Protein AF-A0A1V5P6R4-F1 (afdb_monomer_lite)

Foldseek 3Di:
DDDPPPPPDDDDDDPQWDWDDDPVDIDIDGDQDAPVFLPDDDDDCLVVLQPCVVVCVLLVVCVLVLLSNQSSLVRDPPDDQQAFRDQQEAQLVPDDSNRVSSCNRRVRPPLLSVLSNVNHHHPPPPPPPVVNVCVLVVPDDPVVVVVLVVCVVVVPPPSVSVVCVVSVVRDDRPPPPDDRTHGNNRSVVVSVVVVVVD

Secondary structure (DSSP, 8-state):
---------SS----SEEEEEETTEEEEEE----TT-S----SS-HHHHTHHHHHHHHTT--HHHHHHHHHHHHH-TT--TTPBPPPPPTTTTS--HHHHHHHHHTT--HHHHHHHHTTPPP-------HHHHHHHHHTS-HHHHHHHHHHHHTT-TTHHHHHHHHTT-S--TT---S-PPPBHHHHHHHHHHHHH--

Structure (mmCIF, N/CA/C/O backbone):
data_AF-A0A1V5P6R4-F1
#
_entry.id   AF-A0A1V5P6R4-F1
#
loop_
_atom_site.group_PDB
_atom_site.id
_atom_site.type_symbol
_atom_site.label_atom_id
_atom_site.label_alt_id
_atom_site.label_comp_id
_atom_site.label_asym_id
_atom_site.label_entity_id
_atom_site.label_seq_id
_atom_site.pdbx_PDB_ins_code
_atom_site.Cartn_x
_atom_site.Cartn_y
_atom_site.Cartn_z
_atom_site.occupancy
_atom_site.B_iso_or_equiv
_atom_site.auth_seq_id
_atom_site.auth_comp_id
_atom_site.auth_asym_id
_atom_site.auth_atom_id
_atom_site.pdbx_PDB_model_num
ATOM 1 N N . MET A 1 1 ? -17.671 -29.974 -2.755 1.00 35.03 1 MET A N 1
ATOM 2 C CA . MET A 1 1 ? -16.211 -29.919 -2.972 1.00 35.03 1 MET A CA 1
ATOM 3 C C . MET A 1 1 ? -15.960 -30.013 -4.465 1.00 35.03 1 MET A C 1
ATOM 5 O O . MET A 1 1 ? -16.017 -31.104 -5.010 1.00 35.03 1 MET A O 1
ATOM 9 N N . ALA A 1 2 ? -15.776 -28.872 -5.123 1.00 29.11 2 ALA A N 1
ATOM 10 C CA . ALA A 1 2 ? -15.257 -28.811 -6.483 1.00 29.11 2 ALA A CA 1
ATOM 11 C C . ALA A 1 2 ? -13.897 -28.121 -6.372 1.00 29.11 2 ALA A C 1
ATOM 13 O O . ALA A 1 2 ? -13.825 -26.957 -5.982 1.00 29.11 2 ALA A O 1
ATOM 14 N N . GLN A 1 3 ? -12.826 -28.884 -6.584 1.00 33.41 3 GLN A N 1
ATOM 15 C CA . GLN A 1 3 ? -11.485 -28.336 -6.739 1.00 33.41 3 GLN A CA 1
ATOM 16 C C . GLN A 1 3 ? -11.488 -27.488 -8.010 1.00 33.41 3 GLN A C 1
ATOM 18 O O . GLN A 1 3 ? -11.668 -28.021 -9.102 1.00 33.41 3 GLN A O 1
ATOM 23 N N . TYR A 1 4 ? -11.276 -26.181 -7.877 1.00 33.09 4 TYR A N 1
ATOM 24 C CA . TYR A 1 4 ? -10.786 -25.384 -8.994 1.00 33.09 4 TYR A CA 1
ATOM 25 C C . TYR A 1 4 ? -9.287 -25.650 -9.116 1.00 33.09 4 TYR A C 1
ATOM 27 O O . TYR A 1 4 ? -8.449 -24.927 -8.587 1.00 33.09 4 TYR A O 1
ATOM 35 N N . SER A 1 5 ? -8.956 -26.759 -9.769 1.00 38.06 5 SER A N 1
ATOM 36 C CA . SER A 1 5 ? -7.648 -26.937 -10.382 1.00 38.06 5 SER A CA 1
ATOM 37 C C . SER A 1 5 ? -7.677 -26.161 -11.693 1.00 38.06 5 SER A C 1
ATOM 39 O O . SER A 1 5 ? -8.304 -26.597 -12.654 1.00 38.06 5 SER A O 1
ATOM 41 N N . VAL A 1 6 ? -7.041 -24.991 -11.732 1.00 38.25 6 VAL A N 1
ATOM 42 C CA . VAL A 1 6 ? -6.730 -24.353 -13.012 1.00 38.25 6 VAL A CA 1
ATOM 43 C C . VAL A 1 6 ? -5.493 -25.061 -13.551 1.00 38.25 6 VAL A C 1
ATOM 45 O O . VAL A 1 6 ? -4.384 -24.864 -13.054 1.00 38.25 6 VAL A O 1
ATOM 48 N N . GLU A 1 7 ? -5.700 -25.944 -14.529 1.00 32.25 7 GLU A N 1
ATOM 49 C CA . GLU A 1 7 ? -4.625 -26.496 -15.346 1.00 32.25 7 GLU A CA 1
ATOM 50 C C . GLU A 1 7 ? -3.888 -25.334 -16.019 1.00 32.25 7 GLU A C 1
ATOM 52 O O . GLU A 1 7 ? -4.403 -24.673 -16.920 1.00 32.25 7 GLU A O 1
ATOM 57 N N . SER A 1 8 ? -2.665 -25.073 -15.560 1.00 43.12 8 SER A N 1
ATOM 58 C CA . SER A 1 8 ? -1.720 -24.173 -16.211 1.00 43.12 8 SER A CA 1
ATOM 59 C C . SER A 1 8 ? -1.303 -24.777 -17.554 1.00 43.12 8 SER A C 1
ATOM 61 O O . SER A 1 8 ? -0.269 -25.438 -17.663 1.00 43.12 8 SER A O 1
ATOM 63 N N . THR A 1 9 ? -2.111 -24.557 -18.588 1.00 37.62 9 THR A N 1
ATOM 64 C CA . THR A 1 9 ? -1.751 -24.852 -19.974 1.00 37.62 9 THR A CA 1
ATOM 65 C C . THR A 1 9 ? -1.941 -23.611 -20.847 1.00 37.62 9 THR A C 1
ATOM 67 O O . THR A 1 9 ? -3.043 -23.159 -21.131 1.00 37.62 9 THR A O 1
ATOM 70 N N . SER A 1 10 ? -0.808 -23.097 -21.330 1.00 32.78 10 SER A N 1
ATOM 71 C CA . SER A 1 10 ? -0.627 -22.198 -22.481 1.00 32.78 10 SER A CA 1
ATOM 72 C C . SER A 1 10 ? -1.040 -20.706 -22.411 1.00 32.78 10 SER A C 1
ATOM 74 O O . SER A 1 10 ? -2.196 -20.322 -22.517 1.00 32.78 10 SER A O 1
ATOM 76 N N . ARG A 1 11 ? 0.022 -19.886 -22.503 1.00 32.41 11 ARG A N 1
ATOM 77 C CA . ARG A 1 11 ? 0.266 -18.804 -23.486 1.00 32.41 11 ARG A CA 1
ATOM 78 C C . ARG A 1 11 ? -0.127 -17.349 -23.237 1.00 32.41 11 ARG A C 1
ATOM 80 O O . ARG A 1 11 ? 0.302 -16.561 -24.061 1.00 32.41 11 ARG A O 1
ATOM 87 N N . HIS A 1 12 ? -0.771 -16.986 -22.130 1.00 39.25 12 HIS A N 1
ATOM 88 C CA . HIS A 1 12 ? -0.702 -15.658 -21.474 1.00 39.25 12 HIS A CA 1
ATOM 89 C C . HIS A 1 12 ? -1.422 -15.785 -20.122 1.00 39.25 12 HIS A C 1
ATOM 91 O O . HIS A 1 12 ? -2.563 -16.251 -20.115 1.00 39.25 12 HIS A O 1
ATOM 97 N N . PRO A 1 13 ? -0.796 -15.437 -18.979 1.00 46.19 13 PRO A N 1
ATOM 98 C CA . PRO A 1 13 ? -0.614 -14.023 -18.615 1.00 46.19 13 PRO A CA 1
ATOM 99 C C . PRO A 1 13 ? 0.710 -13.773 -17.826 1.00 46.19 13 PRO A C 1
ATOM 101 O O . PRO A 1 13 ? 1.412 -14.733 -17.519 1.00 46.19 13 PRO A O 1
ATOM 104 N N . PRO A 1 14 ? 1.071 -12.524 -17.47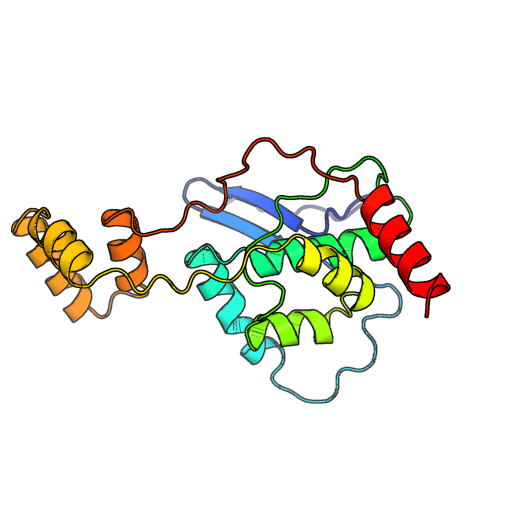2 1.00 48.50 14 PRO A N 1
ATOM 105 C CA . PRO A 1 14 ? 0.499 -11.998 -16.238 1.00 48.50 14 PRO A CA 1
ATOM 106 C C . PRO A 1 14 ? 0.185 -10.502 -16.339 1.00 48.50 14 PRO A C 1
ATOM 108 O O . PRO A 1 14 ? 1.059 -9.659 -16.514 1.00 48.50 14 PRO A O 1
ATOM 111 N N . ARG A 1 15 ? -1.066 -10.127 -16.057 1.00 66.06 15 ARG A N 1
ATOM 112 C CA . ARG A 1 15 ? -1.235 -8.853 -15.351 1.00 66.06 15 ARG A CA 1
ATOM 113 C C . ARG A 1 15 ? -0.467 -9.048 -14.045 1.00 66.06 15 ARG A C 1
ATOM 115 O O . ARG A 1 15 ? -0.811 -9.959 -13.297 1.00 66.06 15 ARG A O 1
ATOM 122 N N . ALA A 1 16 ? 0.565 -8.241 -13.796 1.00 78.94 16 ALA A N 1
ATOM 123 C CA . ALA A 1 16 ? 1.380 -8.311 -12.575 1.00 78.94 16 ALA A CA 1
ATOM 124 C C . ALA A 1 16 ? 0.533 -8.356 -11.290 1.00 78.94 16 ALA A C 1
ATOM 126 O O . ALA A 1 16 ? 0.967 -8.852 -10.253 1.00 78.94 16 ALA A O 1
ATOM 127 N N . ILE A 1 17 ? -0.702 -7.855 -11.385 1.00 86.69 17 ILE A N 1
ATOM 128 C CA . ILE A 1 17 ? -1.730 -7.905 -10.361 1.00 86.69 17 ILE A CA 1
ATOM 129 C C . ILE A 1 17 ? -2.966 -8.632 -10.898 1.00 86.69 17 ILE A C 1
ATOM 131 O O . ILE A 1 17 ? -3.488 -8.310 -11.968 1.00 86.69 17 ILE A O 1
ATOM 135 N N . THR A 1 18 ? -3.476 -9.557 -10.095 1.00 86.69 18 THR A N 1
ATOM 136 C CA . THR A 1 18 ? -4.741 -10.268 -10.289 1.00 86.69 18 THR A CA 1
ATOM 137 C C . THR A 1 18 ? -5.661 -9.995 -9.108 1.00 86.69 18 THR A C 1
ATOM 139 O O . THR A 1 18 ? -5.203 -9.831 -7.976 1.00 86.69 18 THR A O 1
ATOM 142 N N . VAL A 1 19 ? -6.959 -9.905 -9.380 1.00 86.25 19 VAL A N 1
ATOM 143 C CA . VAL A 1 19 ? -7.987 -9.686 -8.364 1.00 86.25 19 VAL A CA 1
ATOM 144 C C . VAL A 1 19 ? -9.112 -10.668 -8.632 1.00 86.25 19 VAL A C 1
ATOM 146 O O . VAL A 1 19 ? -9.709 -10.644 -9.707 1.00 86.25 19 VAL A O 1
ATOM 149 N N . GLU A 1 20 ? -9.405 -11.506 -7.650 1.00 87.81 20 GLU A N 1
ATOM 150 C CA . GLU A 1 20 ? -10.520 -12.444 -7.681 1.00 87.81 20 GLU A CA 1
ATOM 151 C C . GLU A 1 20 ? -11.467 -12.115 -6.531 1.00 87.81 20 GLU A C 1
ATOM 153 O O . GLU A 1 20 ? -11.046 -11.922 -5.390 1.00 87.81 20 GLU A O 1
ATOM 158 N N . THR A 1 21 ? -12.759 -12.008 -6.828 1.00 88.12 21 THR A N 1
ATOM 159 C CA . THR A 1 21 ? -13.789 -11.792 -5.809 1.00 88.12 21 THR A CA 1
ATOM 160 C C . THR A 1 21 ? -14.470 -13.116 -5.511 1.00 88.12 21 THR A C 1
ATOM 162 O O . THR A 1 21 ? -15.047 -13.746 -6.392 1.00 88.12 21 THR A O 1
ATOM 165 N N . MET A 1 22 ? -14.392 -13.518 -4.253 1.00 86.25 22 MET A N 1
ATOM 166 C CA . MET A 1 22 ? -15.171 -14.587 -3.645 1.00 86.25 22 MET A CA 1
ATOM 167 C C . MET A 1 22 ? -16.183 -13.927 -2.704 1.00 86.25 22 MET A C 1
ATOM 169 O O . MET A 1 22 ? -15.933 -12.814 -2.253 1.00 86.25 22 MET A O 1
ATOM 173 N N . ASP A 1 23 ? -17.302 -14.585 -2.401 1.00 88.06 23 ASP A N 1
ATOM 174 C CA . ASP A 1 23 ? -18.458 -13.997 -1.695 1.00 88.06 23 ASP A CA 1
ATOM 175 C C . ASP A 1 23 ? -18.112 -12.905 -0.658 1.00 88.06 23 ASP A C 1
ATOM 177 O O . ASP A 1 23 ? -18.513 -11.753 -0.815 1.00 88.06 23 ASP A O 1
ATOM 181 N N . GLU A 1 24 ? -17.314 -13.240 0.360 1.00 87.31 24 GLU A N 1
ATOM 182 C CA . GLU A 1 24 ? -16.896 -12.306 1.420 1.00 87.31 24 GLU A CA 1
ATOM 183 C C . GLU A 1 24 ? -15.428 -11.852 1.318 1.00 87.31 24 GLU A C 1
ATOM 185 O O . GLU A 1 24 ? -14.951 -11.087 2.159 1.00 87.31 24 GLU A O 1
ATOM 190 N N . TYR A 1 25 ? -14.686 -12.311 0.306 1.00 80.88 25 TYR A N 1
ATOM 191 C CA . TYR A 1 25 ? -13.237 -12.130 0.225 1.00 80.88 25 TYR A CA 1
ATOM 192 C C . TYR A 1 25 ? -12.786 -11.605 -1.131 1.00 80.88 25 TYR A C 1
ATOM 194 O O . TYR A 1 25 ? -13.232 -12.046 -2.184 1.00 80.88 25 TYR A O 1
ATOM 202 N N . VAL A 1 26 ? -11.798 -10.716 -1.109 1.00 85.06 26 VAL A N 1
ATOM 203 C CA . VAL A 1 26 ? -11.041 -10.358 -2.308 1.00 85.06 26 VAL A CA 1
ATOM 204 C C . VAL A 1 26 ? -9.664 -10.993 -2.199 1.00 85.06 26 VAL A C 1
ATOM 206 O O . VAL A 1 26 ? -8.925 -10.726 -1.250 1.00 85.06 26 VAL A O 1
ATOM 209 N N . VAL A 1 27 ? -9.325 -11.833 -3.171 1.00 87.25 27 VAL A N 1
ATOM 210 C CA . VAL A 1 27 ? -7.995 -12.415 -3.314 1.00 87.25 27 VAL A CA 1
ATOM 211 C C . VAL A 1 27 ? -7.208 -11.544 -4.280 1.00 87.25 27 VAL A C 1
ATOM 213 O O . VAL A 1 27 ? -7.545 -11.420 -5.456 1.00 87.25 27 VAL A O 1
ATOM 216 N N . LEU A 1 28 ? -6.163 -10.914 -3.756 1.00 88.25 28 LEU A N 1
ATOM 217 C CA . LEU A 1 28 ? -5.198 -10.145 -4.525 1.00 88.25 28 LEU A CA 1
ATOM 218 C C . LEU A 1 28 ? -3.952 -11.007 -4.739 1.00 88.25 28 LEU A C 1
ATOM 220 O O . LEU A 1 28 ? -3.295 -11.387 -3.771 1.00 88.25 28 LEU A O 1
ATOM 224 N N . GLY A 1 29 ? -3.611 -11.275 -5.996 1.00 89.94 29 GLY A N 1
ATOM 225 C CA . GLY A 1 29 ? -2.369 -11.949 -6.365 1.00 89.94 29 GLY A CA 1
ATOM 226 C C . GLY A 1 29 ? -1.405 -10.980 -7.036 1.00 89.94 29 GLY A C 1
ATOM 227 O O . GLY A 1 29 ? -1.766 -10.366 -8.038 1.00 89.94 29 GLY A O 1
ATOM 228 N N . ILE A 1 30 ? -0.182 -10.871 -6.517 1.00 89.88 30 ILE A N 1
ATOM 229 C CA . ILE A 1 30 ? 0.931 -10.196 -7.197 1.00 89.88 30 ILE A CA 1
ATOM 230 C C . ILE A 1 30 ? 1.861 -11.281 -7.734 1.00 89.88 30 ILE A C 1
ATOM 232 O O . ILE A 1 30 ? 2.334 -12.117 -6.964 1.00 89.88 30 ILE A O 1
ATOM 236 N N . ARG A 1 31 ? 2.099 -11.280 -9.046 1.00 88.12 31 ARG A N 1
ATOM 237 C CA . ARG A 1 31 ? 3.006 -12.217 -9.714 1.00 88.12 31 ARG A CA 1
ATOM 238 C C . ARG A 1 31 ? 3.977 -11.438 -10.583 1.00 88.12 31 ARG A C 1
ATOM 240 O O . ARG A 1 31 ? 3.565 -10.766 -11.525 1.00 88.12 31 ARG A O 1
ATOM 247 N N . LEU A 1 32 ? 5.250 -11.537 -10.231 1.00 87.56 32 LEU A N 1
ATOM 248 C CA . LEU A 1 32 ? 6.361 -10.896 -10.912 1.00 87.56 32 LEU A CA 1
ATOM 249 C C . LEU A 1 32 ? 7.341 -12.015 -11.246 1.00 87.56 32 LEU A C 1
ATOM 251 O O . LEU A 1 32 ? 8.024 -12.512 -10.355 1.00 87.56 32 LEU A O 1
ATOM 255 N N . ASP A 1 33 ? 7.340 -12.433 -12.507 1.00 82.25 33 ASP A N 1
ATOM 256 C CA . ASP A 1 33 ? 8.191 -13.510 -12.999 1.00 82.25 33 ASP A CA 1
ATOM 257 C C . ASP A 1 33 ? 9.261 -12.893 -13.908 1.00 82.25 33 ASP A C 1
ATOM 259 O O . ASP A 1 33 ? 8.938 -12.282 -14.926 1.00 82.25 33 ASP A O 1
ATOM 263 N N . GLU A 1 34 ? 10.528 -13.029 -13.523 1.00 79.25 34 GLU A N 1
ATOM 264 C CA . GLU A 1 34 ? 11.691 -12.620 -14.315 1.00 79.25 34 GLU A CA 1
ATOM 265 C C . GLU A 1 34 ? 12.468 -13.885 -14.690 1.00 79.25 34 GLU A C 1
ATOM 267 O O . GL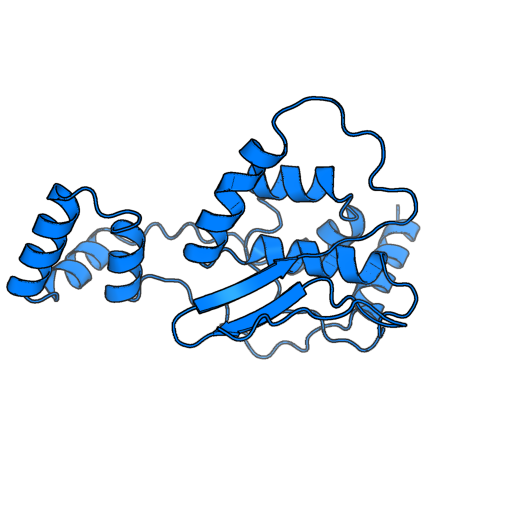U A 1 34 ? 12.802 -14.673 -13.805 1.00 79.25 34 GLU A O 1
ATOM 272 N N . GLU A 1 35 ? 12.717 -14.121 -15.985 1.00 70.25 35 GLU A N 1
ATOM 273 C CA . GLU A 1 35 ? 13.315 -15.382 -16.468 1.00 70.25 35 GLU A CA 1
ATOM 274 C C . GLU A 1 35 ? 14.701 -15.652 -15.861 1.00 70.25 35 GLU A C 1
ATOM 276 O O . GLU A 1 35 ? 15.032 -16.797 -15.554 1.00 70.25 35 GLU A O 1
ATOM 281 N N . GLU A 1 36 ? 15.488 -14.598 -15.636 1.00 70.75 36 GLU A N 1
ATOM 282 C CA . GLU A 1 36 ? 16.804 -14.665 -14.984 1.00 70.75 36 GLU A CA 1
ATOM 283 C C . GLU A 1 36 ? 16.718 -14.557 -13.446 1.00 70.75 36 GLU A C 1
ATOM 285 O O . GLU A 1 36 ? 17.729 -14.652 -12.747 1.00 70.75 36 GLU A O 1
ATOM 290 N N . GLY A 1 37 ? 15.505 -14.397 -12.906 1.00 68.75 37 GLY A N 1
ATOM 291 C CA . GLY A 1 37 ? 15.247 -14.057 -11.510 1.00 68.75 37 GLY A CA 1
ATOM 292 C C . GLY A 1 37 ? 15.641 -12.617 -11.158 1.00 68.75 37 GLY A C 1
ATOM 293 O O . GLY A 1 37 ? 16.209 -11.885 -11.961 1.00 68.75 37 GLY A O 1
ATOM 294 N N . PHE A 1 38 ? 15.374 -12.209 -9.917 1.00 72.12 38 PHE A N 1
ATOM 295 C CA . PHE A 1 38 ? 15.697 -10.864 -9.409 1.00 72.12 38 PHE A CA 1
ATOM 296 C C . PHE A 1 38 ? 17.137 -10.754 -8.869 1.00 72.12 38 PHE A C 1
ATOM 298 O O . PHE A 1 38 ? 17.415 -9.993 -7.945 1.00 72.12 38 PHE A O 1
ATOM 305 N N . GLY A 1 39 ? 18.060 -11.547 -9.420 1.00 71.44 39 GLY A N 1
ATOM 306 C CA . GLY A 1 39 ? 19.420 -11.690 -8.902 1.00 71.44 39 GLY A CA 1
ATOM 307 C C . GLY A 1 39 ? 19.515 -12.517 -7.613 1.00 71.44 39 GLY A C 1
ATOM 308 O O . GLY A 1 39 ? 18.543 -13.101 -7.129 1.00 71.44 39 GLY A O 1
ATOM 309 N N . TRP A 1 40 ? 20.733 -12.603 -7.068 1.00 69.06 40 TRP A N 1
ATOM 310 C CA . TRP A 1 40 ? 20.976 -13.252 -5.781 1.00 69.06 40 TRP A CA 1
ATOM 311 C C . TRP A 1 40 ? 20.527 -12.341 -4.649 1.00 69.06 40 TRP A C 1
ATOM 313 O O . TRP A 1 40 ? 20.982 -11.206 -4.526 1.00 69.06 40 TRP A O 1
ATOM 323 N N . VAL A 1 41 ? 19.652 -12.873 -3.808 1.00 66.56 41 VAL A N 1
ATOM 324 C CA . VAL A 1 41 ? 19.134 -12.173 -2.643 1.00 66.56 41 VAL A CA 1
ATOM 325 C C . VAL A 1 41 ? 19.913 -12.667 -1.424 1.00 66.56 41 VAL A C 1
ATOM 327 O O . VAL A 1 41 ? 19.726 -13.801 -0.982 1.00 66.56 41 VAL A O 1
ATOM 330 N N . ASP A 1 42 ? 20.809 -11.836 -0.891 1.00 67.38 42 ASP A N 1
ATOM 331 C CA . ASP A 1 42 ? 21.589 -12.190 0.295 1.00 67.38 42 ASP A CA 1
ATOM 332 C C . ASP A 1 42 ? 20.731 -12.107 1.572 1.00 67.38 42 ASP A C 1
ATOM 334 O O . ASP A 1 42 ? 20.087 -11.098 1.873 1.00 67.38 42 ASP A O 1
ATOM 338 N N . GLY A 1 43 ? 20.764 -13.178 2.368 1.00 67.06 43 GLY A N 1
ATOM 339 C CA . GLY A 1 43 ? 20.186 -13.232 3.711 1.00 67.06 43 GLY A CA 1
ATOM 340 C C . GLY A 1 43 ? 18.806 -13.888 3.821 1.00 67.06 43 GLY A C 1
ATOM 341 O O . GLY A 1 43 ? 18.081 -14.085 2.851 1.00 67.06 43 GLY A O 1
ATOM 342 N N . GLU A 1 44 ? 18.444 -14.227 5.057 1.00 71.88 44 GLU A N 1
ATOM 343 C CA . GLU A 1 44 ? 17.150 -14.809 5.430 1.00 71.88 44 GLU A CA 1
ATOM 344 C C . GLU A 1 44 ? 16.165 -13.716 5.908 1.00 71.88 44 GLU A C 1
ATOM 346 O O . GLU A 1 44 ? 16.556 -12.587 6.224 1.00 71.88 44 GLU A O 1
ATOM 351 N N . GLY A 1 45 ? 14.867 -14.041 5.971 1.00 81.12 45 GLY A N 1
ATOM 352 C CA . GLY A 1 45 ? 13.841 -13.159 6.557 1.00 81.12 45 GLY A CA 1
ATOM 353 C C . GLY A 1 45 ? 13.214 -12.129 5.607 1.00 81.12 45 GLY A C 1
ATOM 354 O O . GLY A 1 45 ? 12.585 -11.176 6.060 1.00 81.12 45 GLY A O 1
ATOM 355 N N . TRP A 1 46 ? 13.350 -12.293 4.288 1.00 82.50 46 TRP A N 1
ATOM 356 C CA . TRP A 1 46 ? 12.714 -11.403 3.303 1.00 82.50 46 TRP A CA 1
ATOM 357 C C . TRP A 1 46 ? 11.191 -11.395 3.404 1.00 82.50 46 TRP A C 1
ATOM 359 O O . TRP A 1 46 ? 10.580 -10.332 3.357 1.00 82.50 46 TRP A O 1
ATOM 369 N N . LEU A 1 47 ? 10.581 -12.564 3.614 1.00 83.69 47 LEU A N 1
ATOM 370 C CA . LEU A 1 47 ? 9.134 -12.670 3.797 1.00 83.69 47 LEU A CA 1
ATOM 371 C C . LEU A 1 47 ? 8.660 -11.940 5.060 1.00 83.69 47 LEU A C 1
ATOM 373 O O . LEU A 1 47 ? 7.626 -11.277 5.016 1.00 83.69 47 LEU A O 1
ATOM 377 N N . ASP A 1 48 ? 9.440 -11.982 6.143 1.00 88.19 48 ASP A N 1
ATOM 378 C CA . ASP A 1 48 ? 9.103 -11.297 7.396 1.00 88.19 48 ASP A CA 1
ATOM 379 C C . ASP A 1 48 ? 9.072 -9.775 7.213 1.00 88.19 48 ASP A C 1
ATOM 381 O O . ASP A 1 48 ? 8.188 -9.090 7.724 1.00 88.19 48 ASP A O 1
ATOM 385 N N . ARG A 1 49 ? 9.991 -9.238 6.404 1.00 88.69 49 ARG A N 1
ATOM 386 C CA . ARG A 1 49 ? 10.042 -7.807 6.060 1.00 88.69 49 ARG A CA 1
ATOM 387 C C . ARG A 1 49 ? 8.878 -7.356 5.171 1.00 88.69 49 ARG A C 1
ATOM 389 O O . ARG A 1 49 ? 8.596 -6.163 5.104 1.00 88.69 49 ARG A O 1
ATOM 396 N N . LEU A 1 50 ? 8.199 -8.286 4.496 1.00 90.38 50 LEU A N 1
ATOM 397 C CA . LEU A 1 50 ? 7.035 -8.009 3.649 1.00 90.38 50 LEU A CA 1
ATOM 398 C C . LEU A 1 50 ? 5.701 -8.128 4.404 1.00 90.38 50 LEU A C 1
ATOM 400 O O . LEU A 1 50 ? 4.665 -7.768 3.842 1.00 90.38 50 LEU A O 1
ATOM 404 N N . LEU A 1 51 ? 5.694 -8.593 5.661 1.00 88.31 51 LEU A N 1
ATOM 405 C CA . LEU A 1 51 ? 4.464 -8.808 6.439 1.00 88.31 51 LEU A CA 1
ATOM 406 C C . LEU A 1 51 ? 3.594 -7.547 6.527 1.00 88.31 51 LEU A C 1
ATOM 408 O O . LEU A 1 51 ? 2.371 -7.618 6.364 1.00 88.31 51 LEU A O 1
ATOM 412 N N . ASP A 1 52 ? 4.226 -6.386 6.694 1.00 90.00 52 ASP A N 1
ATOM 413 C CA . ASP A 1 52 ? 3.530 -5.106 6.837 1.00 90.00 52 ASP A CA 1
ATOM 414 C C . ASP A 1 52 ? 2.837 -4.641 5.546 1.00 90.00 52 ASP A C 1
ATOM 416 O O . ASP A 1 52 ? 1.958 -3.781 5.605 1.00 90.00 52 ASP A O 1
ATOM 420 N N . LEU A 1 53 ? 3.151 -5.224 4.378 1.00 92.62 53 LEU A N 1
ATOM 421 C CA . LEU A 1 53 ? 2.449 -4.901 3.128 1.00 92.62 53 LEU A CA 1
ATOM 422 C C . LEU A 1 53 ? 0.961 -5.237 3.220 1.00 92.62 53 LEU A C 1
ATOM 424 O O . LEU A 1 53 ? 0.120 -4.490 2.718 1.00 92.62 53 LEU A O 1
ATOM 428 N N . ARG A 1 54 ? 0.619 -6.339 3.897 1.00 89.56 54 ARG A N 1
ATOM 429 C CA . AR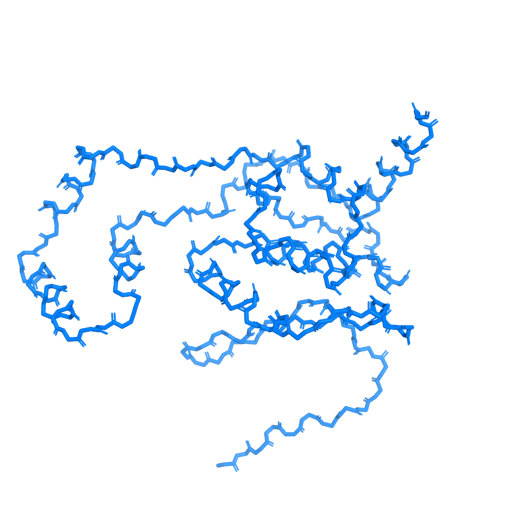G A 1 54 ? -0.778 -6.728 4.099 1.00 89.56 54 ARG A CA 1
ATOM 430 C C . ARG A 1 54 ? -1.514 -5.725 4.977 1.00 89.56 54 ARG A C 1
ATOM 432 O O . ARG A 1 54 ? -2.635 -5.343 4.652 1.00 89.56 54 ARG A O 1
ATOM 439 N N . GLU A 1 55 ? -0.903 -5.306 6.080 1.00 86.56 55 GLU A N 1
ATOM 440 C CA . GLU A 1 55 ? -1.516 -4.319 6.970 1.00 86.56 55 GLU A CA 1
ATOM 441 C C . GLU A 1 55 ? -1.627 -2.949 6.288 1.00 86.56 55 GLU A C 1
ATOM 443 O O . GLU A 1 55 ? -2.641 -2.272 6.457 1.00 86.56 55 GLU A O 1
ATOM 448 N N . GLY A 1 56 ? -0.663 -2.594 5.431 1.00 88.50 56 GLY A N 1
ATOM 449 C CA . GLY A 1 56 ? -0.748 -1.440 4.537 1.00 88.50 56 GLY A CA 1
ATOM 450 C C . GLY A 1 56 ? -1.965 -1.507 3.612 1.00 88.50 56 GLY A C 1
ATOM 451 O O . GLY A 1 56 ? -2.800 -0.603 3.634 1.00 88.50 56 GLY A O 1
ATOM 452 N N . LEU A 1 57 ? -2.137 -2.606 2.871 1.00 88.62 57 LEU A N 1
ATOM 453 C CA . LEU A 1 57 ? -3.289 -2.803 1.979 1.00 88.62 57 LEU A CA 1
ATOM 454 C C . LEU A 1 57 ? -4.628 -2.689 2.719 1.00 88.62 57 LEU A C 1
ATOM 456 O O . LEU A 1 57 ? -5.552 -2.036 2.233 1.00 88.62 57 LEU A O 1
ATOM 460 N N . LEU A 1 58 ? -4.727 -3.281 3.912 1.00 84.94 58 LEU A N 1
ATOM 461 C CA . LEU A 1 58 ? -5.922 -3.192 4.753 1.00 84.94 58 LEU A CA 1
ATOM 462 C C . LEU A 1 58 ? -6.202 -1.753 5.213 1.00 84.94 58 LEU A C 1
ATOM 464 O O . LEU A 1 58 ? -7.361 -1.357 5.315 1.00 84.94 58 LEU A O 1
ATOM 468 N N . GLN A 1 59 ? -5.157 -0.951 5.421 1.00 81.50 59 GLN A N 1
ATOM 469 C CA . GLN A 1 59 ? -5.237 0.479 5.737 1.00 81.50 59 GLN A CA 1
ATOM 470 C C . GLN A 1 59 ? -5.368 1.382 4.499 1.00 81.50 59 GLN A C 1
ATOM 472 O O . GLN A 1 59 ? -5.342 2.604 4.636 1.00 81.50 59 GLN A O 1
ATOM 477 N N . ARG A 1 60 ? -5.568 0.799 3.307 1.00 83.00 60 ARG A N 1
ATOM 478 C CA . ARG A 1 60 ? -5.637 1.485 2.005 1.00 83.00 60 ARG A CA 1
ATOM 479 C C . ARG A 1 60 ? -4.333 2.132 1.536 1.00 83.00 60 ARG A C 1
ATOM 481 O O . ARG A 1 60 ? -4.350 2.965 0.631 1.00 83.00 60 ARG A O 1
ATOM 488 N N . ASP A 1 61 ? -3.202 1.717 2.094 1.00 87.94 61 ASP A N 1
ATOM 489 C CA . ASP A 1 61 ? -1.897 1.996 1.510 1.00 87.94 61 ASP A CA 1
ATOM 490 C C . ASP A 1 61 ? -1.693 1.094 0.286 1.00 87.94 61 ASP A C 1
ATOM 492 O O . ASP A 1 61 ? -1.231 -0.046 0.364 1.00 87.94 61 ASP A O 1
ATOM 496 N N . TYR A 1 62 ? -2.098 1.613 -0.870 1.00 89.94 62 TYR A N 1
ATOM 497 C CA . TYR A 1 62 ? -2.023 0.909 -2.146 1.00 89.94 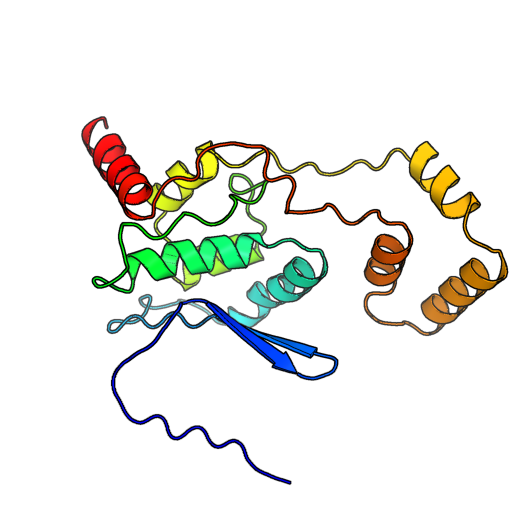62 TYR A CA 1
ATOM 498 C C . TYR A 1 62 ? -0.693 1.117 -2.877 1.00 89.94 62 TYR A C 1
ATOM 500 O O . TYR A 1 62 ? -0.567 0.703 -4.031 1.00 89.94 62 TYR A O 1
ATOM 508 N N . ARG A 1 63 ? 0.325 1.703 -2.225 1.00 94.50 63 ARG A N 1
ATOM 509 C CA . ARG A 1 63 ? 1.643 1.923 -2.843 1.00 94.50 63 ARG A CA 1
ATOM 510 C C . ARG A 1 63 ? 2.264 0.632 -3.364 1.00 94.50 63 ARG A C 1
ATOM 512 O O . ARG A 1 63 ? 2.827 0.644 -4.450 1.00 94.50 63 ARG A O 1
ATOM 519 N N . VAL A 1 64 ? 2.082 -0.497 -2.674 1.00 95.44 64 VAL A N 1
ATOM 520 C CA . VAL A 1 64 ? 2.572 -1.804 -3.152 1.00 95.44 64 VAL A CA 1
ATOM 521 C C . VAL A 1 64 ? 1.945 -2.222 -4.488 1.00 95.44 64 VAL A C 1
ATOM 523 O O . VAL A 1 64 ? 2.630 -2.792 -5.330 1.00 95.44 64 VAL A O 1
ATOM 526 N N . LEU A 1 65 ? 0.670 -1.891 -4.727 1.00 93.88 65 LEU A N 1
ATOM 527 C CA . LEU A 1 65 ? 0.003 -2.179 -6.001 1.00 93.88 65 LEU A CA 1
ATOM 528 C C . LEU A 1 65 ? 0.597 -1.326 -7.118 1.00 93.88 65 LEU A C 1
ATOM 530 O O . LEU A 1 65 ? 0.859 -1.814 -8.212 1.00 93.88 65 LEU A O 1
ATOM 534 N N . TYR A 1 66 ? 0.852 -0.052 -6.836 1.00 93.88 66 TYR A N 1
ATOM 535 C CA . TYR A 1 66 ? 1.484 0.828 -7.808 1.00 93.88 66 TYR A CA 1
ATOM 536 C C . TYR A 1 66 ? 2.912 0.359 -8.143 1.00 93.88 66 TYR A C 1
ATOM 538 O O . TYR A 1 66 ? 3.262 0.255 -9.314 1.00 93.88 66 TYR A O 1
ATOM 546 N N . LEU A 1 67 ? 3.707 -0.032 -7.140 1.00 95.81 67 LEU A N 1
ATOM 547 C CA . LEU A 1 67 ? 5.052 -0.591 -7.342 1.00 95.81 67 LEU A CA 1
ATOM 548 C C . LEU A 1 67 ? 5.034 -1.902 -8.146 1.00 95.81 67 LEU A C 1
ATOM 550 O O . LEU A 1 67 ? 5.858 -2.089 -9.039 1.00 95.81 67 LEU A O 1
ATOM 554 N N . ALA A 1 68 ? 4.081 -2.796 -7.870 1.00 93.94 68 ALA A N 1
ATOM 555 C CA . ALA A 1 68 ? 3.906 -4.024 -8.642 1.00 93.94 68 ALA A CA 1
ATOM 556 C C . ALA A 1 68 ? 3.517 -3.733 -10.101 1.00 93.94 68 ALA A C 1
ATOM 558 O O . ALA A 1 68 ? 3.993 -4.413 -11.008 1.00 93.94 68 ALA A O 1
ATOM 559 N N . TRP A 1 69 ? 2.697 -2.705 -10.346 1.00 92.50 69 TRP A N 1
ATOM 560 C CA . TRP A 1 69 ? 2.380 -2.251 -11.701 1.00 92.50 69 TRP A CA 1
ATOM 561 C C . TRP A 1 69 ? 3.612 -1.680 -12.417 1.00 92.50 69 TRP A C 1
ATOM 563 O O . TRP A 1 69 ? 3.861 -2.063 -13.558 1.00 92.50 69 TRP A O 1
ATOM 573 N N . LEU A 1 70 ? 4.426 -0.855 -11.740 1.00 92.94 70 LEU A N 1
ATOM 574 C CA . LEU A 1 70 ? 5.688 -0.341 -12.291 1.00 92.94 70 LEU A CA 1
ATOM 575 C C . LEU A 1 70 ? 6.633 -1.470 -12.717 1.00 92.94 70 LEU A C 1
ATOM 577 O O . LEU A 1 70 ? 7.183 -1.428 -13.813 1.00 92.94 70 LEU A O 1
ATOM 581 N N . LYS A 1 71 ? 6.806 -2.504 -11.884 1.00 92.19 71 LYS A N 1
ATOM 582 C CA . LYS A 1 71 ? 7.608 -3.674 -12.273 1.00 92.19 71 LYS A CA 1
ATOM 583 C C . LYS A 1 71 ? 6.944 -4.467 -13.400 1.00 92.19 71 LYS A C 1
ATOM 585 O O . LYS A 1 71 ? 7.621 -4.932 -14.309 1.00 92.19 71 LYS A O 1
ATOM 590 N N . GLY A 1 72 ? 5.620 -4.590 -13.386 1.00 89.75 72 GLY A N 1
ATOM 591 C CA . GLY A 1 72 ? 4.869 -5.267 -14.443 1.00 89.75 72 GLY A CA 1
ATOM 592 C C . GLY A 1 72 ? 5.120 -4.682 -15.835 1.00 89.75 72 GLY A C 1
ATOM 593 O O . GLY A 1 72 ? 5.344 -5.436 -16.778 1.00 89.75 72 GLY A O 1
ATOM 594 N N . ILE A 1 73 ? 5.153 -3.350 -15.961 1.00 87.44 73 ILE A N 1
ATOM 595 C CA . ILE A 1 73 ? 5.384 -2.693 -17.258 1.00 87.44 73 ILE A CA 1
ATOM 596 C C . ILE A 1 73 ? 6.827 -2.813 -17.774 1.00 87.44 73 ILE A C 1
ATOM 598 O O . ILE A 1 73 ? 7.070 -2.535 -18.952 1.00 87.44 73 ILE A O 1
ATOM 602 N N . THR A 1 74 ? 7.781 -3.204 -16.922 1.00 87.50 74 THR A N 1
ATOM 603 C CA . THR A 1 74 ? 9.172 -3.467 -17.326 1.00 87.50 74 THR A CA 1
ATOM 604 C C . THR A 1 74 ? 9.443 -4.947 -17.584 1.00 87.50 74 THR A C 1
ATOM 606 O O . THR A 1 74 ? 10.297 -5.251 -18.412 1.00 87.50 74 THR A O 1
ATOM 609 N N . LEU A 1 75 ? 8.700 -5.852 -16.936 1.00 86.00 75 LEU A N 1
ATOM 610 C CA . LEU A 1 75 ? 8.845 -7.303 -17.096 1.00 86.00 75 LEU A CA 1
ATOM 611 C C . LEU A 1 75 ? 8.302 -7.846 -18.414 1.00 86.00 75 LEU A C 1
ATOM 613 O O . LEU A 1 75 ? 8.850 -8.808 -18.939 1.00 86.00 75 LEU A O 1
ATOM 617 N N . ASP A 1 76 ? 7.221 -7.268 -18.933 1.00 80.38 76 ASP A N 1
ATOM 618 C CA . ASP A 1 76 ? 6.576 -7.765 -20.144 1.00 80.38 76 ASP A CA 1
ATOM 619 C C . ASP A 1 76 ? 6.830 -6.807 -21.329 1.00 80.38 76 ASP A C 1
ATOM 621 O O . ASP A 1 76 ? 6.242 -5.722 -21.398 1.00 80.38 76 ASP A O 1
ATOM 625 N N . PRO A 1 77 ? 7.692 -7.188 -22.298 1.00 73.81 77 PRO A N 1
ATOM 626 C CA . PRO A 1 77 ? 7.968 -6.389 -23.493 1.00 73.81 77 PRO A CA 1
ATOM 627 C C . PRO A 1 77 ? 6.745 -6.176 -24.390 1.00 73.81 77 PRO A C 1
ATOM 629 O O . PRO A 1 77 ? 6.760 -5.284 -25.239 1.00 73.81 77 PRO A O 1
ATOM 632 N N . THR A 1 78 ? 5.708 -7.002 -24.231 1.00 76.69 78 THR A N 1
ATOM 633 C CA . THR A 1 78 ? 4.443 -6.929 -24.971 1.00 76.69 78 THR A CA 1
ATOM 634 C C . THR A 1 78 ? 3.391 -6.068 -24.275 1.00 76.69 78 THR A C 1
ATOM 636 O O . THR A 1 78 ? 2.281 -5.932 -24.793 1.00 76.69 78 THR A O 1
ATOM 639 N N . MET A 1 79 ? 3.735 -5.446 -23.140 1.00 78.44 79 MET A N 1
ATOM 640 C CA . MET A 1 79 ? 2.854 -4.511 -22.446 1.00 78.44 79 MET A CA 1
ATOM 641 C C . MET A 1 79 ? 2.372 -3.395 -23.364 1.00 78.44 79 MET A C 1
ATOM 643 O O . MET A 1 79 ? 3.147 -2.756 -24.081 1.00 78.44 79 MET A O 1
ATOM 647 N N . ASP A 1 80 ? 1.066 -3.150 -23.294 1.00 82.06 80 ASP A N 1
ATOM 648 C CA . ASP A 1 80 ? 0.407 -2.100 -24.051 1.00 82.06 80 ASP A CA 1
ATOM 649 C C . ASP A 1 80 ? 0.928 -0.728 -23.611 1.00 82.06 80 ASP A C 1
ATOM 651 O O . ASP A 1 80 ? 0.731 -0.301 -22.471 1.00 82.06 80 ASP A O 1
ATOM 655 N N . ARG A 1 81 ? 1.599 -0.028 -24.530 1.00 84.12 81 ARG A N 1
ATOM 656 C CA . ARG A 1 81 ? 2.115 1.323 -24.288 1.00 84.12 81 ARG A CA 1
ATOM 657 C C . ARG A 1 81 ? 0.996 2.329 -24.058 1.00 84.12 81 ARG A C 1
ATOM 659 O O . ARG A 1 81 ? 1.233 3.295 -23.344 1.00 84.12 81 ARG A O 1
ATOM 666 N N . GLU A 1 82 ? -0.197 2.080 -24.592 1.00 86.50 82 GLU A N 1
ATOM 667 C CA . GLU A 1 82 ? -1.377 2.930 -24.422 1.00 86.50 82 GLU A CA 1
ATOM 668 C C . GLU A 1 82 ? -2.126 2.638 -23.113 1.00 86.50 82 GLU A C 1
ATOM 670 O O . GLU A 1 82 ? -3.083 3.337 -22.767 1.00 86.50 82 GLU A O 1
ATOM 675 N N . ALA A 1 83 ? -1.694 1.627 -22.346 1.00 85.94 83 ALA A N 1
ATOM 676 C CA . ALA A 1 83 ? -2.274 1.341 -21.045 1.00 85.94 83 ALA A CA 1
ATOM 677 C C . ALA A 1 83 ? -2.131 2.561 -20.130 1.00 85.94 83 ALA A C 1
ATOM 679 O O . ALA A 1 83 ? -1.028 3.043 -19.871 1.00 85.94 83 ALA A O 1
ATOM 680 N N . LEU A 1 84 ? -3.261 3.046 -19.618 1.00 86.94 84 LEU A N 1
ATOM 681 C CA . LEU A 1 84 ? -3.282 4.191 -18.716 1.00 86.94 84 LEU A CA 1
ATOM 682 C C . LEU A 1 84 ? -2.577 3.864 -17.399 1.00 86.94 84 LEU A C 1
ATOM 684 O O . LEU A 1 84 ? -2.859 2.841 -16.766 1.00 86.94 84 LEU A O 1
ATOM 688 N N . GLU A 1 85 ? -1.737 4.794 -16.955 1.00 87.44 85 GLU A N 1
ATOM 689 C CA . GLU A 1 85 ? -1.126 4.783 -15.636 1.00 87.44 85 GLU A CA 1
ATOM 690 C C . GLU A 1 85 ? -2.235 4.716 -14.562 1.00 87.44 85 GLU A C 1
ATOM 692 O O . GLU A 1 85 ? -3.246 5.439 -14.633 1.00 87.44 85 GLU A O 1
ATOM 697 N N . PRO A 1 86 ? -2.119 3.820 -13.566 1.00 87.94 86 PRO A N 1
ATOM 698 C CA . PRO A 1 86 ? -3.024 3.821 -12.428 1.00 87.94 86 PRO A CA 1
ATOM 699 C C . PRO A 1 86 ? -2.876 5.130 -11.631 1.00 87.94 86 PRO A C 1
ATOM 701 O O . PRO A 1 86 ? -1.849 5.798 -11.728 1.00 87.94 86 PRO A O 1
ATOM 704 N N . PRO A 1 87 ? -3.881 5.519 -10.823 1.00 85.75 87 PRO A N 1
ATOM 705 C CA . PRO A 1 87 ? -3.752 6.678 -9.945 1.00 85.75 87 PRO A CA 1
ATOM 706 C C . PRO A 1 87 ? -2.475 6.595 -9.102 1.00 85.75 87 PRO A C 1
ATOM 708 O O . PRO A 1 87 ? -2.249 5.589 -8.424 1.00 85.75 87 PRO A O 1
ATOM 711 N N . VAL A 1 88 ? -1.656 7.646 -9.152 1.00 89.38 88 VAL A N 1
ATOM 712 C CA . VAL A 1 88 ? -0.396 7.705 -8.407 1.00 89.38 88 VAL A CA 1
ATOM 713 C C . VAL A 1 88 ? -0.720 7.865 -6.918 1.00 89.38 88 VAL A C 1
ATOM 715 O O . VAL A 1 88 ? -1.347 8.859 -6.535 1.00 89.38 88 VAL A O 1
ATOM 718 N N . PRO A 1 89 ? -0.349 6.901 -6.058 1.00 89.88 89 PRO A N 1
ATOM 719 C CA . PRO A 1 89 ? -0.634 6.994 -4.635 1.00 89.88 89 PRO A CA 1
ATOM 720 C C . PRO A 1 89 ? 0.230 8.085 -3.986 1.00 89.88 89 PRO A C 1
ATOM 722 O O . PRO A 1 89 ? 1.364 8.302 -4.413 1.00 89.88 89 PRO A O 1
ATOM 725 N N . PRO A 1 90 ? -0.258 8.760 -2.932 1.00 88.81 90 PRO A N 1
ATOM 726 C CA . PRO A 1 90 ? 0.559 9.701 -2.178 1.00 88.81 90 PRO A CA 1
ATOM 727 C C . PRO A 1 90 ? 1.722 8.992 -1.468 1.00 88.81 90 PRO A C 1
ATOM 729 O O . PRO A 1 90 ? 1.626 7.826 -1.089 1.00 88.81 90 PRO A O 1
ATOM 732 N N . GLY A 1 91 ? 2.806 9.723 -1.212 1.00 90.62 91 GLY A N 1
ATOM 733 C CA . GLY A 1 91 ? 3.939 9.248 -0.420 1.00 90.62 91 GLY A CA 1
ATOM 734 C C . GLY A 1 91 ? 4.889 8.279 -1.131 1.00 90.62 91 GLY A C 1
ATOM 735 O O . GLY A 1 91 ? 5.539 7.489 -0.445 1.00 90.62 91 GLY A O 1
ATOM 736 N N . LEU A 1 92 ? 5.004 8.309 -2.466 1.00 94.25 92 LEU A N 1
ATOM 737 C CA . LEU A 1 92 ? 6.027 7.520 -3.177 1.00 94.25 92 LEU A CA 1
ATOM 738 C C . LEU A 1 92 ? 7.462 7.980 -2.877 1.00 94.25 92 LEU A C 1
ATOM 740 O O . LEU A 1 92 ? 8.373 7.160 -2.898 1.00 94.25 92 LEU A O 1
ATOM 744 N N . ASN A 1 93 ? 7.657 9.250 -2.511 1.00 92.12 93 ASN A N 1
ATOM 745 C CA . ASN A 1 93 ? 8.954 9.768 -2.052 1.00 92.12 93 ASN A CA 1
ATOM 746 C C . ASN A 1 93 ? 9.350 9.269 -0.644 1.00 92.12 93 ASN A C 1
ATOM 748 O O . ASN A 1 93 ? 10.494 9.427 -0.227 1.00 92.12 93 ASN A O 1
ATOM 752 N N . GLU A 1 94 ? 8.421 8.658 0.100 1.00 92.38 94 GLU A N 1
ATOM 753 C CA . GLU A 1 94 ? 8.600 8.256 1.501 1.00 92.38 94 GLU A CA 1
ATOM 754 C C . GLU A 1 94 ? 8.134 6.808 1.722 1.00 92.38 94 GLU A C 1
ATOM 756 O O . GLU A 1 94 ? 7.167 6.521 2.436 1.00 92.38 94 GLU A O 1
ATOM 761 N N . LEU A 1 95 ? 8.824 5.860 1.082 1.00 95.06 95 LEU A N 1
ATOM 762 C CA . LEU A 1 95 ? 8.506 4.437 1.206 1.00 95.06 95 LEU A CA 1
ATOM 763 C C . LEU A 1 95 ? 8.756 3.918 2.632 1.00 95.06 95 LEU A C 1
ATOM 765 O O . LEU A 1 95 ? 9.817 4.168 3.222 1.00 95.06 95 LEU A O 1
ATOM 769 N N . SER A 1 96 ? 7.797 3.146 3.153 1.00 93.44 96 SER A N 1
ATOM 770 C CA . SER A 1 96 ? 7.950 2.375 4.393 1.00 93.44 96 SER A CA 1
ATOM 771 C C . SER A 1 96 ? 9.017 1.279 4.229 1.00 93.44 96 SER A C 1
ATOM 773 O O . SER A 1 96 ? 9.342 0.919 3.094 1.00 93.44 96 SER A O 1
ATOM 775 N N . PRO A 1 97 ? 9.560 0.710 5.324 1.00 94.94 97 PRO A N 1
ATOM 776 C CA . PRO A 1 97 ? 10.545 -0.369 5.237 1.00 94.94 97 PRO A CA 1
ATOM 777 C C . PRO A 1 97 ? 10.090 -1.533 4.345 1.00 94.94 97 PRO A C 1
ATOM 779 O O . PRO A 1 97 ? 10.825 -1.920 3.445 1.00 94.94 97 PRO A O 1
ATOM 782 N N . ALA A 1 98 ? 8.848 -2.000 4.504 1.00 95.38 98 ALA A N 1
ATOM 783 C CA . ALA A 1 98 ? 8.301 -3.089 3.696 1.00 95.38 98 ALA A CA 1
ATOM 784 C C . ALA A 1 98 ? 8.185 -2.742 2.200 1.00 95.38 98 ALA A C 1
ATOM 786 O O . ALA A 1 98 ? 8.466 -3.579 1.345 1.00 95.38 98 ALA A O 1
ATOM 787 N N . LEU A 1 99 ? 7.827 -1.496 1.861 1.00 96.56 99 LEU A N 1
ATOM 788 C CA . LEU A 1 99 ? 7.784 -1.035 0.466 1.00 96.56 99 LEU A CA 1
ATOM 789 C C . LEU A 1 99 ? 9.187 -0.924 -0.144 1.00 96.56 99 LEU A C 1
ATOM 791 O O . LEU A 1 99 ? 9.366 -1.253 -1.312 1.00 96.56 99 LEU A O 1
ATOM 795 N N . ARG A 1 100 ? 10.194 -0.505 0.635 1.00 95.75 100 ARG A N 1
ATOM 796 C CA . ARG A 1 100 ? 11.597 -0.510 0.182 1.00 95.75 100 ARG A CA 1
ATOM 797 C C . ARG A 1 100 ? 12.093 -1.930 -0.052 1.00 95.75 100 ARG A C 1
ATOM 799 O O . ARG A 1 100 ? 12.700 -2.182 -1.083 1.00 95.75 100 ARG A O 1
ATOM 806 N N . THR A 1 101 ? 11.776 -2.852 0.857 1.00 94.19 101 THR A N 1
ATOM 807 C CA . THR A 1 101 ? 12.075 -4.276 0.676 1.00 94.19 101 THR A CA 1
ATOM 808 C C . THR A 1 101 ? 11.414 -4.823 -0.585 1.00 94.19 101 THR A C 1
ATOM 810 O O . THR A 1 101 ? 12.052 -5.570 -1.312 1.00 94.19 101 THR A O 1
ATOM 813 N N . PHE A 1 102 ? 10.175 -4.428 -0.895 1.00 94.75 102 PHE A N 1
ATOM 814 C CA . PHE A 1 102 ? 9.526 -4.808 -2.152 1.00 94.75 102 PHE A CA 1
ATOM 815 C C . PHE A 1 102 ? 10.288 -4.279 -3.380 1.00 94.75 102 PHE A C 1
ATOM 817 O O . PHE A 1 102 ? 10.535 -5.035 -4.315 1.00 94.75 102 PHE A O 1
ATOM 824 N N . VAL A 1 103 ? 10.685 -3.001 -3.375 1.00 95.00 103 VAL A N 1
ATOM 825 C CA . VAL A 1 103 ? 11.473 -2.386 -4.462 1.00 95.00 103 VAL A CA 1
ATOM 826 C C . VAL A 1 103 ? 12.793 -3.117 -4.683 1.00 95.00 103 VAL A C 1
ATOM 828 O O . VAL A 1 103 ? 13.139 -3.405 -5.825 1.00 95.00 103 VAL A O 1
ATOM 831 N N . GLU A 1 104 ? 13.502 -3.423 -3.598 1.00 92.06 104 GLU A N 1
ATOM 832 C CA . GLU A 1 104 ? 14.786 -4.122 -3.616 1.00 92.06 104 GLU A CA 1
ATOM 833 C C . GLU A 1 104 ? 14.632 -5.563 -4.110 1.00 92.06 104 GLU A C 1
ATOM 835 O O . GLU A 1 104 ? 15.306 -5.964 -5.053 1.00 92.06 104 GLU A O 1
ATOM 840 N N . LEU A 1 105 ? 13.697 -6.316 -3.526 1.00 90.00 105 LEU A N 1
ATOM 841 C CA . LEU A 1 105 ? 13.509 -7.735 -3.818 1.00 90.00 105 LEU A CA 1
ATOM 842 C C . LEU A 1 105 ? 13.054 -7.988 -5.257 1.00 90.00 105 LEU A C 1
ATOM 844 O O . LEU A 1 105 ? 13.472 -8.968 -5.861 1.00 90.00 105 LEU A O 1
ATOM 848 N N . PHE A 1 106 ? 12.180 -7.134 -5.792 1.00 90.31 106 PHE A N 1
ATOM 849 C CA . PHE A 1 106 ? 11.633 -7.294 -7.140 1.00 90.31 106 PHE A CA 1
ATOM 850 C C . PHE A 1 106 ? 12.332 -6.417 -8.183 1.00 90.31 106 PHE A C 1
ATOM 852 O O . PHE A 1 106 ? 11.895 -6.381 -9.331 1.00 90.31 106 PHE A O 1
ATOM 859 N N . GLY A 1 107 ? 13.386 -5.685 -7.811 1.00 91.19 107 GLY A N 1
ATOM 860 C CA . GLY A 1 107 ? 14.126 -4.819 -8.730 1.00 91.19 107 GLY A CA 1
ATOM 861 C C . GLY A 1 107 ? 13.223 -3.826 -9.468 1.00 91.19 107 GLY A C 1
ATOM 862 O O . GLY A 1 107 ? 13.217 -3.792 -10.701 1.00 91.19 107 GLY A O 1
ATOM 863 N N . VAL A 1 108 ? 12.406 -3.064 -8.732 1.00 93.19 108 VAL A N 1
ATOM 864 C CA . VAL A 1 108 ? 11.602 -1.976 -9.317 1.00 93.19 108 VAL A CA 1
ATOM 865 C C . VAL A 1 108 ? 12.557 -0.872 -9.784 1.00 93.19 108 VAL A C 1
ATOM 867 O O . VAL A 1 108 ? 13.379 -0.398 -9.001 1.00 93.19 108 VAL A O 1
ATOM 870 N N . ASP A 1 109 ? 12.446 -0.452 -11.047 1.00 92.75 109 ASP A N 1
ATOM 871 C CA . ASP A 1 109 ? 13.345 0.545 -11.640 1.00 92.75 109 ASP A CA 1
ATOM 872 C C . ASP A 1 109 ? 13.290 1.882 -10.874 1.00 92.75 109 ASP A C 1
ATOM 874 O O . ASP A 1 109 ? 12.230 2.498 -10.723 1.00 92.75 109 ASP A O 1
ATOM 878 N N . ALA A 1 110 ? 14.447 2.329 -10.380 1.00 93.25 110 ALA A N 1
ATOM 879 C CA . ALA A 1 110 ? 14.556 3.519 -9.542 1.00 93.25 110 ALA A CA 1
ATOM 880 C C . ALA A 1 110 ? 14.293 4.827 -10.306 1.00 93.25 110 ALA A C 1
ATOM 882 O O . ALA A 1 110 ? 13.778 5.778 -9.718 1.00 93.25 110 ALA A O 1
ATOM 883 N N . ASN A 1 111 ? 14.619 4.888 -11.601 1.00 94.31 111 ASN A N 1
ATOM 884 C CA . ASN A 1 111 ? 14.336 6.062 -12.424 1.00 94.31 111 ASN A CA 1
ATOM 885 C C . ASN A 1 111 ? 12.836 6.153 -12.707 1.00 94.31 111 ASN A C 1
ATOM 887 O O . ASN A 1 111 ? 12.245 7.222 -12.569 1.00 94.31 111 ASN A O 1
ATOM 891 N N . LEU A 1 112 ? 12.212 5.019 -13.024 1.00 93.38 112 LEU A N 1
ATOM 892 C CA . LEU A 1 112 ? 10.773 4.912 -13.231 1.00 93.38 112 LEU A CA 1
ATOM 893 C C . LEU A 1 112 ? 9.994 5.284 -11.963 1.00 93.38 112 LEU A C 1
ATOM 895 O O . LEU A 1 112 ? 9.050 6.072 -12.021 1.00 93.38 112 LEU A O 1
ATOM 899 N N . LEU A 1 113 ? 10.428 4.777 -10.804 1.00 95.94 113 LEU A N 1
ATOM 900 C CA . LEU A 1 113 ? 9.883 5.166 -9.505 1.00 95.94 113 LEU A CA 1
ATOM 901 C C . LEU A 1 113 ? 10.083 6.664 -9.228 1.00 95.94 113 LEU A C 1
ATOM 903 O O . LEU A 1 113 ? 9.174 7.304 -8.706 1.00 95.94 113 LEU A O 1
ATOM 907 N N . GLY A 1 114 ? 11.232 7.234 -9.597 1.00 95.38 114 GLY A N 1
ATOM 908 C CA . GLY A 1 114 ? 11.503 8.667 -9.469 1.00 95.38 114 GLY A CA 1
ATOM 909 C C . GLY A 1 114 ? 10.523 9.525 -10.274 1.00 95.38 114 GLY A C 1
ATOM 910 O O . GLY A 1 114 ? 9.864 10.393 -9.708 1.00 95.38 114 GLY A O 1
ATOM 911 N N . VAL A 1 115 ? 10.351 9.225 -11.565 1.00 94.25 115 VAL A N 1
ATOM 912 C CA . VAL A 1 115 ? 9.407 9.927 -12.459 1.00 94.25 115 VAL A CA 1
ATOM 913 C C . VAL A 1 115 ? 7.954 9.783 -11.985 1.00 94.25 115 VAL A C 1
ATOM 915 O O . VAL A 1 115 ? 7.151 10.717 -12.077 1.00 94.25 115 VAL A O 1
ATOM 918 N N . ALA A 1 116 ? 7.587 8.614 -11.462 1.00 92.81 116 ALA A N 1
ATOM 919 C CA . ALA A 1 116 ? 6.292 8.406 -10.824 1.00 92.81 116 ALA A CA 1
ATOM 920 C C . ALA A 1 116 ? 6.120 9.277 -9.569 1.00 92.81 116 ALA A C 1
ATOM 922 O O . ALA A 1 116 ? 5.077 9.903 -9.368 1.00 92.81 116 ALA A O 1
ATOM 923 N N . ALA A 1 117 ? 7.154 9.350 -8.730 1.00 93.56 117 ALA A N 1
ATOM 924 C CA . ALA A 1 117 ? 7.123 10.076 -7.470 1.00 93.56 117 ALA A CA 1
ATOM 925 C C . ALA A 1 117 ? 7.032 11.604 -7.640 1.00 93.56 117 ALA A C 1
ATOM 927 O O . ALA A 1 117 ? 6.532 12.271 -6.735 1.00 93.56 117 ALA A O 1
ATOM 928 N N . GLU A 1 118 ? 7.412 12.162 -8.792 1.00 92.06 118 GLU A N 1
ATOM 929 C CA . GLU A 1 118 ? 7.165 13.576 -9.137 1.00 92.06 118 GLU A CA 1
ATOM 930 C C . GLU A 1 118 ? 5.668 13.922 -9.179 1.00 92.06 118 GLU A C 1
ATOM 932 O O . GLU A 1 118 ? 5.272 15.042 -8.861 1.00 92.06 118 GLU A O 1
ATOM 937 N N . HIS A 1 119 ? 4.829 12.944 -9.529 1.00 89.38 119 HIS A N 1
ATOM 938 C CA . HIS A 1 119 ? 3.372 13.081 -9.593 1.00 89.38 119 HIS A CA 1
ATOM 939 C C . HIS A 1 119 ? 2.681 12.546 -8.329 1.00 89.38 119 HIS A C 1
ATOM 941 O O . HIS A 1 119 ? 1.456 12.584 -8.214 1.00 89.38 119 HIS A O 1
ATOM 947 N N . SER A 1 120 ? 3.457 12.058 -7.356 1.00 90.06 120 SER A N 1
ATOM 948 C CA . SER A 1 120 ? 2.945 11.607 -6.068 1.00 90.06 120 SER A CA 1
ATOM 949 C C . SER A 1 120 ? 2.724 12.802 -5.153 1.00 90.06 120 SER A C 1
ATOM 951 O O . SER A 1 120 ? 3.668 13.483 -4.754 1.00 90.06 120 SER A O 1
ATOM 953 N N . ALA A 1 121 ? 1.488 12.983 -4.693 1.00 88.19 121 ALA A N 1
ATOM 954 C CA . ALA A 1 121 ? 1.219 13.900 -3.592 1.00 88.19 121 ALA A CA 1
ATOM 955 C C . ALA A 1 121 ? 2.041 13.520 -2.343 1.00 88.19 121 ALA A C 1
ATOM 957 O O . ALA A 1 121 ? 2.417 12.359 -2.149 1.00 88.19 121 ALA A O 1
ATOM 958 N N . ALA A 1 122 ? 2.314 14.497 -1.477 1.00 84.50 122 ALA A N 1
ATOM 959 C CA . ALA A 1 122 ? 2.947 14.233 -0.189 1.00 84.50 122 ALA A CA 1
ATOM 960 C C . ALA A 1 122 ? 2.065 13.308 0.660 1.00 84.50 122 ALA A C 1
ATOM 962 O O . ALA A 1 122 ? 0.831 13.392 0.607 1.00 84.50 122 ALA A O 1
ATOM 963 N N . LEU A 1 123 ? 2.695 12.448 1.464 1.00 80.06 123 LEU A N 1
ATOM 964 C CA . LEU A 1 123 ? 1.965 11.624 2.413 1.00 80.06 123 LEU A CA 1
ATOM 965 C C . LEU A 1 123 ? 1.303 12.553 3.431 1.00 80.06 123 LEU A C 1
ATOM 967 O O . LEU A 1 123 ? 1.966 13.175 4.261 1.00 80.06 123 LEU A O 1
ATOM 971 N N . LYS A 1 124 ? -0.024 12.663 3.373 1.00 70.25 124 LYS A N 1
ATOM 972 C CA . LYS A 1 124 ? -0.769 13.311 4.443 1.00 70.25 124 LYS A CA 1
ATOM 973 C C . LYS A 1 124 ? -0.793 12.327 5.599 1.00 70.25 124 LYS A C 1
ATOM 975 O O . LYS A 1 124 ? -1.696 11.512 5.728 1.00 70.25 124 LYS A O 1
ATOM 980 N N . MET A 1 125 ? 0.209 12.400 6.471 1.00 57.66 125 MET A N 1
ATOM 981 C CA . MET A 1 125 ? 0.011 11.935 7.835 1.00 57.66 125 MET A CA 1
ATOM 982 C C . MET A 1 125 ? -1.066 12.836 8.417 1.00 57.66 125 MET A C 1
ATOM 984 O O . MET A 1 125 ? -0.779 13.929 8.902 1.00 57.66 125 MET A O 1
ATOM 988 N N . GLY A 1 126 ? -2.323 12.419 8.281 1.00 55.19 126 GLY A N 1
ATOM 989 C CA . GLY A 1 126 ? -3.435 13.071 8.933 1.00 55.19 126 GLY A CA 1
ATOM 990 C C . GLY A 1 126 ? -3.149 13.064 10.425 1.00 55.19 126 GLY A C 1
ATOM 991 O O . GLY A 1 126 ? -3.458 12.094 11.117 1.00 55.19 126 GLY A O 1
ATOM 992 N N . ALA A 1 127 ? -2.570 14.151 10.935 1.00 52.53 127 ALA A N 1
ATOM 993 C CA . ALA A 1 127 ? -2.819 14.585 12.290 1.00 52.53 127 ALA A CA 1
ATOM 994 C C . ALA A 1 127 ? -4.319 14.860 12.310 1.00 52.53 127 ALA A C 1
ATOM 996 O O . ALA A 1 127 ? -4.772 15.959 11.993 1.00 52.53 127 ALA A O 1
ATOM 997 N N . VAL A 1 128 ? -5.105 13.801 12.515 1.00 62.03 128 VAL A N 1
ATOM 998 C CA . VAL A 1 128 ? -6.541 13.945 12.643 1.00 62.03 128 VAL A CA 1
ATOM 999 C C . VAL A 1 128 ? -6.702 14.840 13.851 1.00 62.03 128 VAL A C 1
ATOM 1001 O O . VAL A 1 128 ? -6.300 14.460 14.950 1.00 62.03 128 VAL A O 1
ATOM 1004 N N . ASP A 1 129 ? -7.198 16.050 13.608 1.00 77.00 129 ASP A N 1
ATOM 1005 C CA . ASP A 1 129 ? -7.426 17.032 14.652 1.00 77.00 129 ASP A CA 1
ATOM 1006 C C . ASP A 1 129 ? -8.141 16.331 15.810 1.00 77.00 129 ASP A C 1
ATOM 1008 O O . ASP A 1 129 ? -9.210 15.737 15.634 1.00 77.00 129 ASP A O 1
ATOM 1012 N N . GLU A 1 130 ? -7.521 16.347 16.987 1.00 81.69 130 GLU A N 1
ATOM 1013 C CA . GLU A 1 130 ? -8.041 15.675 18.170 1.00 81.69 130 GLU A CA 1
ATOM 1014 C C . GLU A 1 130 ? -9.470 16.151 18.471 1.00 81.69 130 GLU A C 1
ATOM 1016 O O . GLU A 1 130 ? -10.320 15.362 18.890 1.00 81.69 130 GLU A O 1
ATOM 1021 N N . ALA A 1 131 ? -9.785 17.419 18.178 1.00 85.38 131 ALA A N 1
ATOM 1022 C CA . ALA A 1 131 ? -11.135 17.947 18.310 1.00 85.38 131 ALA A CA 1
ATOM 1023 C C . ALA A 1 131 ? -12.110 17.343 17.282 1.00 85.38 131 ALA A C 1
ATOM 1025 O O . ALA A 1 131 ? -13.273 17.090 17.610 1.00 85.38 131 ALA A O 1
ATOM 1026 N N . GLN A 1 132 ? -11.672 17.070 16.052 1.00 83.88 132 GLN A N 1
ATOM 1027 C CA . GLN A 1 132 ? -12.464 16.342 15.057 1.00 83.88 132 GLN A CA 1
ATOM 1028 C C . GLN A 1 132 ? -12.659 14.871 15.451 1.00 83.88 132 GLN A C 1
ATOM 1030 O O . GLN A 1 132 ? -13.782 14.366 15.363 1.00 83.88 132 GLN A O 1
ATOM 1035 N N . LEU A 1 133 ? -11.617 14.195 15.950 1.00 85.88 133 LEU A N 1
ATOM 1036 C CA . LEU A 1 133 ? -11.734 12.832 16.480 1.00 85.88 133 LEU A CA 1
ATOM 1037 C C . LEU A 1 133 ? -12.743 12.773 17.621 1.00 85.88 133 LEU A C 1
ATOM 1039 O O . LEU A 1 133 ? -13.668 11.967 17.576 1.00 85.88 133 LEU A O 1
ATOM 1043 N N . ARG A 1 134 ? -12.620 13.668 18.608 1.00 89.00 134 ARG A N 1
ATOM 1044 C CA . ARG A 1 134 ? -13.554 13.752 19.737 1.00 89.00 134 ARG A CA 1
ATOM 1045 C C . ARG A 1 134 ? -14.991 13.951 19.271 1.00 89.00 134 ARG A C 1
ATOM 1047 O O . ARG A 1 134 ? -15.871 13.251 19.759 1.00 89.00 134 ARG A O 1
ATOM 1054 N N . ARG A 1 135 ? -15.236 14.846 18.307 1.00 89.06 135 ARG A N 1
ATOM 1055 C CA . ARG A 1 135 ? -16.577 15.072 17.735 1.00 89.06 135 ARG A CA 1
ATOM 1056 C C . ARG A 1 135 ? -17.130 13.833 17.031 1.00 89.06 135 ARG A C 1
ATOM 1058 O O . ARG A 1 135 ? -18.289 13.485 17.241 1.00 89.06 135 ARG A O 1
ATOM 1065 N N . THR A 1 136 ? -16.305 13.151 16.242 1.00 88.00 136 THR A N 1
ATOM 1066 C CA . THR A 1 136 ? -16.721 11.961 15.477 1.00 88.00 136 THR A CA 1
ATOM 1067 C C . THR A 1 136 ? -16.946 10.754 16.392 1.00 88.00 136 THR A C 1
ATOM 1069 O O . THR A 1 136 ? -17.890 9.997 16.208 1.00 88.00 136 THR A O 1
ATOM 1072 N N . ILE A 1 137 ? -16.131 10.589 17.436 1.00 91.38 137 ILE A N 1
ATOM 1073 C CA . ILE A 1 137 ? -16.361 9.568 18.464 1.00 91.38 137 ILE A CA 1
ATOM 1074 C C . ILE A 1 137 ? -17.617 9.916 19.269 1.00 91.38 137 ILE A C 1
ATOM 1076 O O . ILE A 1 137 ? -18.420 9.037 19.568 1.00 91.38 137 ILE A O 1
ATOM 1080 N N . ALA A 1 138 ? -17.826 11.189 19.617 1.00 91.81 138 ALA A N 1
ATOM 1081 C CA . ALA A 1 138 ? -18.993 11.619 20.381 1.00 91.81 138 ALA A CA 1
ATOM 1082 C C . ALA A 1 138 ? -20.312 11.308 19.660 1.00 91.81 138 ALA A C 1
ATOM 1084 O O . ALA A 1 138 ? -21.258 10.913 20.339 1.00 91.81 138 ALA A O 1
ATOM 1085 N N . SER A 1 139 ? -20.351 11.404 18.325 1.00 91.06 139 SER A N 1
ATOM 1086 C CA . SER A 1 139 ? -21.541 11.095 17.524 1.00 91.06 139 SER A CA 1
ATOM 1087 C C . SER A 1 139 ? -21.889 9.603 17.442 1.00 91.06 139 SER A C 1
ATOM 1089 O O . SER A 1 139 ? -23.003 9.276 17.031 1.00 91.06 139 SER A O 1
ATOM 1091 N N . LEU A 1 140 ? -20.996 8.692 17.855 1.00 93.44 140 LEU A N 1
ATOM 1092 C CA . LEU A 1 140 ? -21.325 7.267 17.932 1.00 93.44 140 LEU A CA 1
ATOM 1093 C C . LEU A 1 140 ? -22.358 6.989 19.046 1.00 93.44 140 LEU A C 1
ATOM 1095 O O . LEU A 1 140 ? -22.189 7.484 20.171 1.00 93.44 140 LEU A O 1
ATOM 1099 N N . PRO A 1 141 ? -23.381 6.150 18.785 1.00 95.62 141 PRO A N 1
ATOM 1100 C CA . PRO A 1 141 ? -24.290 5.652 19.814 1.00 95.62 141 PRO A CA 1
ATOM 1101 C C . PRO A 1 141 ? -23.539 4.981 20.971 1.00 95.62 141 PRO A C 1
ATOM 1103 O O . PRO A 1 141 ? -22.534 4.305 20.757 1.00 95.62 141 PRO A O 1
ATOM 1106 N N . VAL A 1 142 ? -24.047 5.116 22.201 1.00 95.94 142 VAL A N 1
ATOM 1107 C CA . VAL A 1 142 ? -23.416 4.521 23.399 1.00 95.94 142 VAL A CA 1
ATOM 1108 C C . VAL A 1 142 ? -23.273 3.004 23.261 1.00 95.94 142 VAL A C 1
ATOM 1110 O O . VAL A 1 142 ? -22.182 2.486 23.456 1.00 95.94 142 VAL A O 1
ATOM 1113 N N . ALA A 1 143 ? -24.322 2.316 22.801 1.00 95.94 143 ALA A N 1
ATOM 1114 C CA . ALA A 1 143 ? -24.281 0.870 22.573 1.00 95.94 143 ALA A CA 1
ATOM 1115 C C . ALA A 1 143 ? -23.175 0.443 21.589 1.00 95.94 143 ALA A C 1
ATOM 1117 O O . ALA A 1 143 ? -22.590 -0.626 21.732 1.00 95.94 143 ALA A O 1
ATOM 1118 N N . GLU A 1 144 ? -22.861 1.283 20.600 1.00 95.12 144 GLU A N 1
ATOM 1119 C CA . GLU A 1 144 ? -21.785 1.005 19.653 1.00 95.12 144 GLU A CA 1
ATOM 1120 C C . GLU A 1 144 ? -20.405 1.232 20.280 1.00 95.12 144 GLU A C 1
ATOM 1122 O O . GLU A 1 144 ? -19.498 0.429 20.071 1.00 95.12 144 GLU A O 1
ATOM 1127 N N . LYS A 1 145 ? -20.249 2.278 21.103 1.00 95.56 145 LYS A N 1
ATOM 1128 C CA . LYS A 1 145 ? -19.024 2.492 21.889 1.00 95.56 145 LYS A CA 1
ATOM 1129 C C . LYS A 1 145 ? -18.756 1.300 22.804 1.00 95.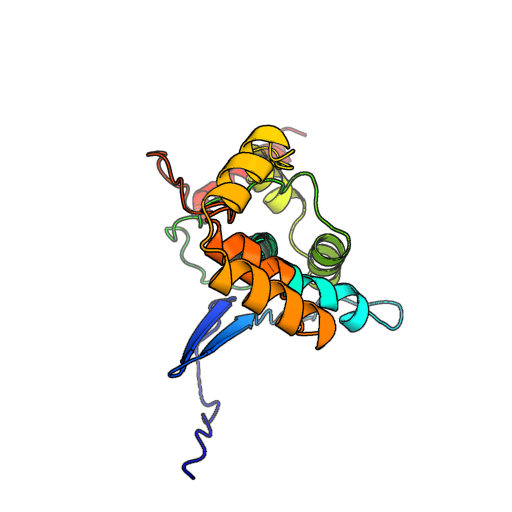56 145 LYS A C 1
ATOM 1131 O O . LYS A 1 145 ? -17.648 0.772 22.786 1.00 95.56 145 LYS A O 1
ATOM 1136 N N . ASP A 1 146 ? -19.773 0.842 23.529 1.00 97.19 146 ASP A N 1
ATOM 1137 C CA . ASP A 1 146 ? -19.674 -0.312 24.424 1.00 97.19 146 ASP A CA 1
ATOM 1138 C C . ASP A 1 146 ? -19.305 -1.585 23.649 1.00 97.19 146 ASP A C 1
ATOM 1140 O O . ASP A 1 146 ? -18.425 -2.331 24.071 1.00 97.19 146 ASP A O 1
ATOM 1144 N N . ALA A 1 147 ? -19.893 -1.797 22.466 1.00 96.56 147 ALA A N 1
ATOM 1145 C CA . ALA A 1 147 ? -19.538 -2.917 21.598 1.00 96.56 147 ALA A CA 1
ATOM 1146 C C . ALA A 1 147 ? -18.067 -2.873 21.148 1.00 96.56 147 ALA A C 1
ATOM 1148 O O . ALA A 1 147 ? -17.387 -3.897 21.183 1.00 96.56 147 ALA A O 1
ATOM 1149 N N . PHE A 1 148 ? -17.544 -1.703 20.761 1.00 95.81 148 PHE A N 1
ATOM 1150 C CA . PHE A 1 148 ? -16.122 -1.552 20.431 1.00 95.81 148 PHE A CA 1
ATOM 1151 C C . PHE A 1 148 ? -15.212 -1.786 21.645 1.00 95.81 148 PHE A C 1
ATOM 1153 O O . PHE A 1 148 ? -14.170 -2.417 21.497 1.00 95.81 148 PHE A O 1
ATOM 1160 N N . LEU A 1 149 ? -15.594 -1.334 22.842 1.00 96.12 149 LEU A N 1
ATOM 1161 C CA . LEU A 1 149 ? -14.820 -1.583 24.064 1.00 96.12 149 LEU A CA 1
ATOM 1162 C C . LEU A 1 149 ? -14.799 -3.070 24.441 1.00 96.12 149 LEU A C 1
ATOM 1164 O O . LEU A 1 149 ? -13.753 -3.586 24.824 1.00 96.12 149 LEU A O 1
ATOM 1168 N N . LEU A 1 150 ? -15.919 -3.778 24.286 1.00 97.38 150 LEU A N 1
ATOM 1169 C CA . LEU A 1 150 ? -15.975 -5.225 24.505 1.00 97.38 150 LEU A CA 1
ATOM 1170 C C . LEU A 1 150 ? -15.080 -5.978 23.517 1.00 97.38 150 LEU A C 1
ATOM 1172 O O . LEU A 1 150 ? -14.286 -6.814 23.936 1.00 97.38 150 LEU A O 1
ATOM 1176 N N . ARG A 1 151 ? -15.152 -5.635 22.226 1.00 96.81 151 ARG A N 1
ATOM 1177 C CA . ARG A 1 151 ? -14.288 -6.209 21.181 1.00 96.81 151 ARG A CA 1
ATOM 1178 C C . ARG A 1 151 ? -12.805 -5.927 21.436 1.00 96.81 151 ARG A C 1
ATOM 1180 O O . ARG A 1 151 ? -11.962 -6.771 21.149 1.00 96.81 151 ARG A O 1
ATOM 1187 N N . LEU A 1 152 ? -12.482 -4.767 22.017 1.00 96.50 152 LEU A N 1
ATOM 1188 C CA . LEU A 1 152 ? -11.115 -4.417 22.415 1.00 96.50 152 LEU A CA 1
ATOM 1189 C C . LEU A 1 152 ? -10.609 -5.334 23.530 1.00 96.50 152 LEU A C 1
ATOM 1191 O O . LEU A 1 152 ? -9.494 -5.829 23.443 1.00 96.50 152 LEU A O 1
ATOM 1195 N N . LEU A 1 153 ? -11.434 -5.586 24.549 1.00 97.06 153 LEU A N 1
ATOM 1196 C CA . LEU A 1 153 ? -11.100 -6.499 25.649 1.00 97.06 153 LEU A CA 1
ATOM 1197 C C . LEU A 1 153 ? -11.024 -7.972 25.218 1.00 97.06 153 LEU A C 1
ATOM 1199 O O . LEU A 1 153 ? -10.506 -8.797 25.963 1.00 97.06 153 LEU A O 1
ATOM 1203 N N . GLN A 1 154 ? -11.558 -8.303 24.043 1.00 96.56 154 GLN A N 1
ATOM 1204 C CA . GLN A 1 154 ? -11.478 -9.628 23.427 1.00 96.56 154 GLN A CA 1
ATOM 1205 C C . GLN A 1 154 ? -10.273 -9.778 22.486 1.00 96.56 154 GLN A C 1
ATOM 1207 O O . GLN A 1 154 ? -10.181 -10.787 21.790 1.00 96.56 154 GLN A O 1
ATOM 1212 N N . ASP A 1 155 ? -9.378 -8.785 22.444 1.00 92.38 155 ASP A N 1
ATOM 1213 C CA . ASP A 1 155 ? -8.201 -8.754 21.573 1.00 92.38 155 ASP A CA 1
ATOM 1214 C C . ASP A 1 155 ? -8.547 -8.956 20.085 1.00 92.38 155 ASP A C 1
ATOM 1216 O O . ASP A 1 155 ? -7.817 -9.611 19.336 1.00 92.38 155 ASP A O 1
ATOM 1220 N N . GLU A 1 156 ? -9.675 -8.391 19.628 1.00 91.75 156 GLU A N 1
ATOM 1221 C CA . GLU A 1 156 ? -10.077 -8.532 18.230 1.00 91.75 156 GLU A CA 1
ATOM 1222 C C . GLU A 1 156 ? -9.009 -7.933 17.290 1.00 91.75 156 GLU A C 1
ATOM 1224 O O . GLU A 1 156 ? -8.689 -6.735 17.370 1.00 91.75 156 GLU A O 1
ATOM 1229 N N . PRO A 1 157 ? -8.465 -8.726 16.348 1.00 86.06 157 PRO A N 1
ATOM 1230 C CA . PRO A 1 157 ? -7.404 -8.260 15.473 1.00 86.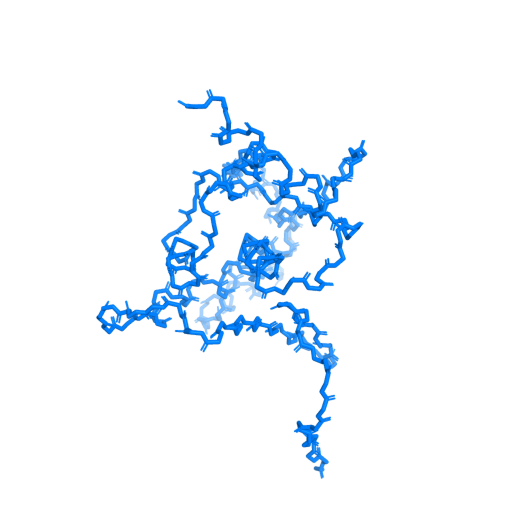06 157 PRO A CA 1
ATOM 1231 C C . PRO A 1 157 ? -7.903 -7.129 14.571 1.00 86.06 157 PRO A C 1
ATOM 1233 O O . PRO A 1 157 ? -8.937 -7.240 13.912 1.00 86.06 157 PRO A O 1
ATOM 1236 N N . ARG A 1 158 ? -7.111 -6.054 14.476 1.00 85.94 158 ARG A N 1
ATOM 1237 C CA . ARG A 1 158 ? -7.385 -4.876 13.625 1.00 85.94 158 ARG A CA 1
ATOM 1238 C C . ARG A 1 158 ? -8.679 -4.137 13.976 1.00 85.94 158 ARG A C 1
ATOM 1240 O O . ARG A 1 158 ? -9.285 -3.484 13.123 1.00 85.94 158 ARG A O 1
ATOM 1247 N N . LEU A 1 159 ? -9.079 -4.158 15.245 1.00 90.56 159 LEU A N 1
ATOM 1248 C CA . LEU A 1 159 ? -10.213 -3.367 15.720 1.00 90.56 159 LEU A CA 1
ATOM 1249 C C . LEU A 1 159 ? -10.063 -1.866 15.415 1.00 90.56 159 LEU A C 1
ATOM 1251 O O . LEU A 1 159 ? -11.036 -1.197 15.068 1.00 90.56 159 LEU A O 1
ATOM 1255 N N . SER A 1 160 ? -8.835 -1.343 15.483 1.00 86.69 160 SER A N 1
ATOM 1256 C CA . SER A 1 160 ? -8.517 0.048 15.139 1.00 86.69 160 SER A CA 1
ATOM 1257 C C . SER A 1 160 ? -8.857 0.389 13.684 1.00 86.69 160 SER A C 1
ATOM 1259 O O . SER A 1 160 ? -9.384 1.470 13.419 1.00 86.69 160 SER A O 1
ATOM 1261 N N . LEU A 1 161 ? -8.616 -0.534 12.748 1.00 84.56 161 LEU A N 1
ATOM 1262 C CA . LEU A 1 161 ? -8.984 -0.381 11.342 1.00 84.56 161 LEU A CA 1
ATOM 1263 C C . LEU A 1 161 ? -10.506 -0.371 11.176 1.00 84.56 161 LEU A C 1
ATOM 1265 O O . LEU A 1 161 ? -11.049 0.545 10.560 1.00 84.56 161 LEU A O 1
ATOM 1269 N N . SER A 1 162 ? -11.190 -1.337 11.794 1.00 87.81 162 SER A N 1
ATOM 1270 C CA . SER A 1 162 ? -12.656 -1.423 11.781 1.00 87.81 162 SER A CA 1
ATOM 1271 C C . SER A 1 162 ? -13.304 -0.144 12.320 1.00 87.81 162 SER A C 1
ATOM 1273 O O . SER A 1 162 ? -14.270 0.363 11.749 1.00 87.81 162 SER A O 1
ATOM 1275 N N . LEU A 1 163 ? -12.748 0.425 13.394 1.00 89.62 163 LEU A N 1
ATOM 1276 C CA . LEU A 1 163 ? -13.231 1.676 13.971 1.00 89.62 163 LEU A CA 1
ATOM 1277 C C . LEU A 1 163 ? -12.984 2.867 13.038 1.00 89.62 163 LEU A C 1
ATOM 1279 O O . LEU A 1 163 ? -13.889 3.666 12.816 1.00 89.62 163 LEU A O 1
ATOM 1283 N N . ARG A 1 164 ? -11.790 2.988 12.445 1.00 86.00 164 ARG A N 1
ATOM 1284 C CA . ARG A 1 164 ? -11.505 4.061 11.478 1.00 86.00 164 ARG A CA 1
ATOM 1285 C C . ARG A 1 164 ? -12.416 3.982 10.254 1.00 86.00 164 ARG A C 1
ATOM 1287 O O . ARG A 1 164 ? -12.900 5.018 9.802 1.00 86.00 164 ARG A O 1
ATOM 1294 N N . GLN A 1 165 ? -12.695 2.775 9.759 1.00 83.94 165 GLN A N 1
ATOM 1295 C CA . GLN A 1 165 ? -13.662 2.544 8.687 1.00 83.94 165 GLN A CA 1
ATOM 1296 C C . GLN A 1 165 ? -15.064 2.987 9.109 1.00 83.94 165 GLN A C 1
ATOM 1298 O O . GLN A 1 165 ? -15.712 3.742 8.385 1.00 83.94 165 GLN A O 1
ATOM 1303 N N . ARG A 1 166 ? -15.505 2.594 10.308 1.00 88.06 166 ARG A N 1
ATOM 1304 C CA . ARG A 1 166 ? -16.807 2.987 10.855 1.00 88.06 166 ARG A CA 1
ATOM 1305 C C . ARG A 1 166 ? -16.957 4.501 11.033 1.00 88.06 166 ARG A C 1
ATOM 1307 O O . ARG A 1 166 ? -18.055 5.029 10.848 1.00 88.06 166 ARG A O 1
ATOM 1314 N N . LEU A 1 167 ? -15.872 5.187 11.379 1.00 86.25 167 LEU A N 1
ATOM 1315 C CA . LEU A 1 167 ? -15.821 6.640 11.545 1.00 86.25 167 LEU A CA 1
ATOM 1316 C C . LEU A 1 167 ? -15.613 7.399 10.221 1.00 86.25 167 LEU A C 1
ATOM 1318 O O . LEU A 1 167 ? -15.570 8.625 10.238 1.00 86.25 167 LEU A O 1
ATOM 1322 N N . GLY A 1 168 ? -15.466 6.704 9.085 1.00 81.31 168 GLY A N 1
ATOM 1323 C CA . GLY A 1 168 ? -15.201 7.339 7.789 1.00 81.31 168 GLY A CA 1
ATOM 1324 C C . GLY A 1 168 ? -13.840 8.041 7.716 1.00 81.31 168 GLY A C 1
ATOM 1325 O O . GLY A 1 168 ? -13.639 8.904 6.871 1.00 81.31 168 GLY A O 1
ATOM 1326 N N . LEU A 1 169 ? -12.903 7.677 8.596 1.00 76.62 169 LEU A N 1
ATOM 1327 C CA . LEU A 1 169 ? -11.557 8.258 8.685 1.00 76.62 169 LEU A CA 1
ATOM 1328 C C . LEU A 1 169 ? -10.554 7.569 7.751 1.00 76.62 169 LEU A C 1
ATOM 1330 O O . LEU A 1 169 ? -9.348 7.775 7.865 1.00 76.62 169 LEU A O 1
ATOM 1334 N N . MET A 1 170 ? -11.039 6.694 6.874 1.00 69.69 170 MET A N 1
ATOM 1335 C CA . MET A 1 170 ? -10.221 6.083 5.840 1.00 69.69 170 MET A CA 1
ATOM 1336 C C . MET A 1 170 ? -10.130 7.061 4.682 1.00 69.69 170 MET A C 1
ATOM 1338 O O . MET A 1 170 ? -11.154 7.397 4.085 1.00 69.69 170 MET A O 1
ATOM 1342 N N . GLU A 1 171 ? -8.915 7.496 4.358 1.00 60.75 171 GLU A N 1
ATOM 1343 C CA . GLU A 1 171 ? -8.696 8.296 3.161 1.00 60.75 171 GLU A CA 1
ATOM 1344 C C . GLU A 1 171 ? -9.252 7.535 1.947 1.00 60.75 171 GLU A C 1
ATOM 1346 O O . GLU A 1 171 ? -9.173 6.300 1.849 1.00 60.75 171 GLU A O 1
ATOM 1351 N N . SER A 1 172 ? -9.928 8.265 1.062 1.00 53.84 172 SER A N 1
ATOM 1352 C CA . SER A 1 172 ? -10.320 7.718 -0.228 1.00 53.84 172 SER A CA 1
ATOM 1353 C C . SER A 1 172 ? -9.112 7.858 -1.147 1.00 53.84 172 SER A C 1
ATOM 1355 O O . SER A 1 172 ? -8.740 8.986 -1.466 1.00 53.84 172 SER A O 1
ATOM 1357 N N . PRO A 1 173 ? -8.510 6.755 -1.616 1.00 52.03 173 PRO A N 1
ATOM 1358 C CA . PRO A 1 173 ? -7.408 6.820 -2.574 1.00 52.03 173 PRO A CA 1
ATOM 1359 C C . PRO A 1 173 ? -7.867 7.312 -3.958 1.00 52.03 173 PRO A C 1
ATOM 1361 O O . PRO A 1 173 ? -7.059 7.438 -4.869 1.00 52.03 173 PRO A O 1
ATOM 1364 N N . LEU A 1 174 ? -9.169 7.573 -4.130 1.00 49.16 174 LEU A N 1
ATOM 1365 C CA . LEU A 1 174 ? -9.821 7.857 -5.404 1.00 49.16 174 LEU A CA 1
ATOM 1366 C C . LEU A 1 174 ? -10.294 9.307 -5.549 1.00 49.16 174 LEU A C 1
ATOM 1368 O O . LEU A 1 174 ? -11.175 9.566 -6.367 1.00 49.16 174 LEU A O 1
ATOM 1372 N N . SER A 1 175 ? -9.707 10.274 -4.837 1.00 46.53 175 SER A N 1
ATOM 1373 C CA . SER A 1 175 ? -9.773 11.672 -5.298 1.00 46.53 175 SER A CA 1
ATOM 1374 C C . SER A 1 175 ? -8.889 11.836 -6.541 1.00 46.53 175 SER A C 1
ATOM 1376 O O . SER A 1 175 ? -7.877 12.526 -6.533 1.00 46.53 175 SER A O 1
ATOM 1378 N N . ALA A 1 176 ? -9.271 11.132 -7.606 1.00 46.84 176 ALA A N 1
ATOM 1379 C CA . ALA A 1 176 ? -8.823 11.345 -8.963 1.00 46.84 176 ALA A CA 1
ATOM 1380 C C . ALA A 1 176 ? -9.512 12.618 -9.457 1.00 46.84 176 ALA A C 1
ATOM 1382 O O . ALA A 1 176 ? -10.522 12.567 -10.159 1.00 46.84 176 ALA A O 1
ATOM 1383 N N . ASP A 1 177 ? -9.003 13.768 -9.027 1.00 42.19 177 ASP A N 1
ATOM 1384 C CA . ASP A 1 177 ? -9.297 15.003 -9.733 1.00 42.19 177 ASP A CA 1
ATOM 1385 C C . ASP A 1 177 ? -8.779 14.856 -11.169 1.00 42.19 177 ASP A C 1
ATOM 1387 O O . ASP A 1 177 ? -7.627 14.496 -11.384 1.00 42.19 177 ASP A O 1
ATOM 1391 N N . VAL A 1 178 ? -9.706 15.050 -12.110 1.00 50.19 178 VAL A N 1
ATOM 1392 C CA . VAL A 1 178 ? -9.659 15.567 -13.495 1.00 50.19 178 VAL A CA 1
ATOM 1393 C C . VAL A 1 178 ? -8.276 15.947 -14.074 1.00 50.19 178 VAL A C 1
ATOM 1395 O O . VAL A 1 178 ? -8.115 17.009 -14.667 1.00 50.19 178 VAL A O 1
ATOM 1398 N N . VAL A 1 179 ? -7.260 15.100 -13.943 1.00 56.56 179 VAL A N 1
ATOM 1399 C CA . VAL A 1 179 ? -5.978 15.239 -14.640 1.00 56.56 179 VAL A CA 1
ATOM 1400 C C . VAL A 1 179 ? -5.886 14.100 -15.655 1.00 56.56 179 VAL A C 1
ATOM 1402 O O . VAL A 1 179 ? -6.139 12.945 -15.293 1.00 56.56 179 VAL A O 1
ATOM 1405 N N . PRO A 1 180 ? -5.584 14.388 -16.934 1.00 65.50 180 PRO A N 1
ATOM 1406 C CA . PRO A 1 180 ? -5.349 13.339 -17.915 1.00 65.50 180 PRO A CA 1
ATOM 1407 C C . PRO A 1 180 ? -4.225 12.426 -17.413 1.00 65.50 180 PRO A C 1
ATOM 1409 O O . PRO A 1 180 ? -3.134 12.887 -17.084 1.00 65.50 180 PRO A O 1
ATOM 1412 N N . ARG A 1 181 ? -4.532 11.132 -17.287 1.00 77.69 181 ARG A N 1
ATOM 1413 C CA . ARG A 1 181 ? -3.569 10.122 -16.841 1.00 77.69 181 ARG A CA 1
ATOM 1414 C C . ARG A 1 181 ? -2.618 9.816 -17.985 1.00 77.69 181 ARG A C 1
ATOM 1416 O O . ARG A 1 181 ? -3.085 9.628 -19.107 1.00 77.69 181 ARG A O 1
ATOM 1423 N N . ARG A 1 182 ? -1.325 9.745 -17.669 1.00 89.31 182 ARG A N 1
ATOM 1424 C CA . ARG A 1 182 ? -0.298 9.358 -18.633 1.00 89.31 182 ARG A CA 1
ATOM 1425 C C . ARG A 1 182 ? -0.491 7.913 -19.073 1.00 89.31 182 ARG A C 1
ATOM 1427 O O . ARG A 1 182 ? -1.127 7.125 -18.367 1.00 89.31 182 ARG A O 1
ATOM 1434 N N . THR A 1 183 ? 0.075 7.547 -20.209 1.00 90.19 183 THR A N 1
ATOM 1435 C CA . THR A 1 183 ? 0.190 6.148 -20.625 1.00 90.19 183 THR A CA 1
ATOM 1436 C C . THR A 1 183 ? 1.475 5.512 -20.083 1.00 90.19 183 THR A C 1
ATOM 1438 O O . THR A 1 183 ? 2.418 6.196 -19.675 1.00 90.19 183 THR A O 1
ATOM 1441 N N . ALA A 1 184 ? 1.542 4.180 -20.078 1.00 88.44 184 ALA A N 1
ATOM 1442 C CA . ALA A 1 184 ? 2.763 3.447 -19.746 1.00 88.44 184 ALA A CA 1
ATOM 1443 C C . ALA A 1 184 ? 3.923 3.805 -20.697 1.00 88.44 184 ALA A C 1
ATOM 1445 O O . ALA A 1 184 ? 5.082 3.812 -20.279 1.00 88.44 184 ALA A O 1
ATOM 1446 N N . GLY A 1 185 ? 3.620 4.125 -21.961 1.00 87.94 185 GLY A N 1
ATOM 1447 C CA . GLY A 1 185 ? 4.582 4.627 -22.940 1.00 87.94 185 GLY A CA 1
ATOM 1448 C C . GLY A 1 185 ? 5.160 5.984 -22.545 1.00 87.94 185 GLY A C 1
ATOM 1449 O O . GLY A 1 185 ? 6.377 6.106 -22.432 1.00 87.94 185 GLY A O 1
ATOM 1450 N N . GLU A 1 186 ? 4.302 6.963 -22.250 1.00 90.88 186 GLU A N 1
ATOM 1451 C CA . GLU A 1 186 ? 4.716 8.307 -21.818 1.00 90.88 186 GLU A CA 1
ATOM 1452 C C . GLU A 1 186 ? 5.566 8.264 -20.539 1.00 90.88 186 GLU A C 1
ATOM 1454 O O . GLU A 1 186 ? 6.557 8.986 -20.414 1.00 90.88 186 GLU A O 1
ATOM 1459 N N . LEU A 1 187 ? 5.220 7.380 -19.596 1.00 90.00 187 LEU A N 1
ATOM 1460 C CA . LEU A 1 187 ? 5.992 7.188 -18.370 1.00 90.00 187 LEU A CA 1
ATOM 1461 C C . LEU A 1 187 ? 7.414 6.671 -18.655 1.00 90.00 187 LEU A C 1
ATOM 1463 O O . LEU A 1 187 ? 8.375 7.149 -18.053 1.00 90.00 187 LEU A O 1
ATOM 1467 N N . ARG A 1 188 ? 7.564 5.713 -19.579 1.00 88.06 188 ARG A N 1
ATOM 1468 C CA . ARG A 1 188 ? 8.877 5.173 -19.979 1.00 88.06 188 ARG A CA 1
ATOM 1469 C C . ARG A 1 188 ? 9.695 6.197 -20.765 1.00 88.06 188 ARG A C 1
ATOM 1471 O O . ARG A 1 188 ? 10.894 6.315 -20.541 1.00 88.06 188 ARG A O 1
ATOM 1478 N N . GLU A 1 189 ? 9.054 6.975 -21.633 1.00 90.12 189 GLU A N 1
ATOM 1479 C CA . GLU A 1 189 ? 9.718 8.042 -22.392 1.00 90.12 189 GLU A CA 1
ATOM 1480 C C . GLU A 1 189 ? 10.256 9.153 -21.484 1.00 90.12 189 GLU A C 1
ATOM 1482 O O . GLU A 1 189 ? 11.358 9.654 -21.709 1.00 90.12 189 GLU A O 1
ATOM 1487 N N . ALA A 1 190 ? 9.525 9.502 -20.423 1.00 88.69 190 ALA A N 1
ATOM 1488 C CA . ALA A 1 190 ? 9.993 10.463 -19.429 1.00 88.69 190 ALA A CA 1
ATOM 1489 C C . ALA A 1 190 ? 11.286 10.000 -18.724 1.00 88.69 190 ALA A C 1
ATOM 1491 O O . ALA A 1 190 ? 12.164 10.823 -18.452 1.00 88.69 190 ALA A O 1
ATOM 1492 N N . VAL A 1 191 ? 11.450 8.690 -18.492 1.00 87.50 191 VAL A N 1
ATOM 1493 C CA . VAL A 1 191 ? 12.700 8.111 -17.964 1.00 87.50 191 VAL A CA 1
ATOM 1494 C C . VAL A 1 191 ? 13.845 8.251 -18.971 1.00 87.50 191 VAL A C 1
ATOM 1496 O O . VAL A 1 191 ? 14.924 8.724 -18.609 1.00 87.50 191 VAL A O 1
ATOM 1499 N N . ASP A 1 192 ? 13.608 7.902 -20.238 1.00 82.25 192 ASP A N 1
ATOM 1500 C CA . ASP A 1 192 ? 14.617 7.989 -21.304 1.00 82.25 192 ASP A CA 1
ATOM 1501 C C . ASP A 1 192 ? 15.074 9.433 -21.568 1.00 82.25 192 ASP A C 1
ATOM 1503 O O . ASP A 1 192 ? 16.229 9.670 -21.933 1.00 82.25 192 ASP A O 1
ATOM 1507 N N . PHE A 1 193 ? 14.175 10.407 -21.402 1.00 73.25 193 PHE A N 1
ATOM 1508 C CA . PHE A 1 193 ? 14.487 11.829 -21.529 1.00 73.25 193 PHE A CA 1
ATOM 1509 C C . PHE A 1 193 ? 15.339 12.322 -20.351 1.00 73.25 193 PHE A C 1
ATOM 1511 O O . PHE A 1 193 ? 16.403 12.902 -20.563 1.00 73.25 193 PHE A O 1
ATOM 1518 N N . GLY A 1 194 ? 14.948 12.002 -19.112 1.00 65.81 194 GLY A N 1
ATOM 1519 C CA . GLY A 1 194 ? 15.719 12.356 -17.915 1.00 65.81 194 GLY A CA 1
ATOM 1520 C C . GLY A 1 194 ? 17.107 11.701 -17.846 1.00 65.81 194 GLY A C 1
ATOM 1521 O O . GLY A 1 194 ? 18.019 12.260 -17.237 1.00 65.81 194 GLY A O 1
ATOM 1522 N N . ALA A 1 195 ? 17.294 10.547 -18.496 1.00 64.00 195 ALA A N 1
ATOM 1523 C CA . ALA A 1 195 ? 18.592 9.885 -18.627 1.00 64.00 195 ALA A CA 1
ATOM 1524 C C . ALA A 1 195 ? 19.538 10.566 -19.635 1.00 64.00 195 ALA A C 1
ATOM 1526 O O . ALA A 1 195 ? 20.748 10.375 -19.545 1.00 64.00 195 ALA A O 1
ATOM 1527 N N . LYS A 1 196 ? 19.012 11.345 -20.592 1.00 57.94 196 LYS A N 1
ATOM 1528 C CA . LYS A 1 196 ? 19.808 12.072 -21.602 1.00 57.94 196 LYS A CA 1
ATOM 1529 C C . LYS A 1 196 ? 20.264 13.460 -21.141 1.00 57.94 196 LYS A C 1
ATOM 1531 O O . LYS A 1 196 ? 21.233 13.971 -21.693 1.00 57.94 196 LYS A O 1
ATOM 1536 N N . ASP A 1 197 ? 19.592 14.038 -20.147 1.00 51.56 197 ASP A N 1
ATOM 1537 C CA . ASP A 1 197 ? 19.872 15.377 -19.603 1.00 51.56 197 ASP A CA 1
ATOM 1538 C C . ASP A 1 197 ? 20.819 15.374 -18.375 1.00 51.56 197 ASP A C 1
ATOM 1540 O O . ASP A 1 197 ? 21.054 16.425 -17.772 1.00 51.56 197 ASP A O 1
ATOM 1544 N N . ARG A 1 198 ? 21.370 14.212 -17.990 1.00 49.44 198 ARG A N 1
ATOM 1545 C CA . ARG A 1 198 ? 22.358 14.039 -16.905 1.00 49.44 198 ARG A CA 1
ATOM 1546 C C . ARG A 1 198 ? 23.742 13.702 -17.447 1.00 49.44 198 ARG A C 1
ATOM 1548 O O . ARG A 1 198 ? 24.720 14.175 -16.826 1.00 49.44 198 ARG A O 1
#

Radius of gyration: 20.38 Å; chains: 1; bounding box: 47×48×51 Å

pLDDT: mean 80.75, std 16.97, range [29.11, 97.38]

Sequence (198 aa):
MAQYSVESTSRHPPRAITVETMDEYVVLGIRLDEEEGFGWVDGEGWLDRLLDLREGLLQRDYRVLYLAWLKGITLDPTMDREALEPPVPPGLNELSPALRTFVELFGVDANLLGVAAEHSAALKMGAVDEAQLRRTIASLPVAEKDAFLLRLLQDEPRLSLSLRQRLGLMESPLSADVVPRRTAGELREAVDFGAKDR